Protein AF-A0A8S9YQV4-F1 (afdb_monomer)

Radius of gyration: 28.24 Å; Cα contacts (8 Å, |Δi|>4): 87; chains: 1; bounding box: 46×58×84 Å

Solvent-accessible surface area (backbone atoms only — not comparable to full-atom values): 12069 Å² total; per-residue (Å²): 127,60,80,52,48,62,75,65,61,55,66,77,70,64,85,72,84,78,93,75,86,83,81,86,80,86,73,94,70,82,88,72,86,76,82,71,76,85,44,69,69,60,56,55,52,59,79,60,50,70,93,81,59,91,72,83,86,88,72,91,74,77,76,71,76,75,73,79,72,82,55,69,66,60,55,52,56,50,42,71,74,67,74,43,70,68,65,48,38,72,77,40,48,72,55,40,75,74,40,42,70,60,53,50,53,50,50,46,70,75,63,65,75,82,89,52,80,53,78,55,75,67,88,89,74,47,55,71,61,50,56,53,56,72,37,60,98,56,50,68,40,80,44,66,79,61,97,70,73,80,88,67,87,73,52,83,33,78,45,75,61,90,83,78,72,77,61,59,67,69,58,52,47,66,76,72,104

Mean predicted aligned error: 16.5 Å

InterPro domains:
  IPR000605 Helicase, superfamily 3, single-stranded DNA/RNA virus [PF00910] (117-164)
  IPR027417 P-loop containing nucleoside triphosphate hydrolase [SSF52540] (103-168)

Foldseek 3Di:
DDKDWPVVVVVVPPPDDDDDDDDDDDDDDPDDPPPPPVDVVVVVVVVVDPPPDPDDDPDPPPPPPPPDDDDLVVLLVVCVVVVDPVVSCVVCVVCCVVPVPVNVVVNCVVVVDLGDIDQDDDPPPCRVVVLVVVCPPWFEAEDDLDPDPPPDPPTPYYDDPPDDPSDDPVSVVVVND

pLDDT: mean 72.2, std 22.0, range [26.88, 94.38]

Structure (mmCIF, N/CA/C/O backbone):
data_AF-A0A8S9YQV4-F1
#
_entry.id   AF-A0A8S9YQV4-F1
#
loop_
_atom_site.group_PDB
_atom_site.id
_atom_site.type_symbol
_atom_site.label_atom_id
_atom_site.label_alt_id
_atom_site.label_comp_id
_atom_site.label_asym_id
_atom_site.label_entity_id
_atom_site.label_seq_id
_atom_site.pdbx_PDB_ins_code
_atom_site.Cartn_x
_atom_site.Cartn_y
_atom_site.Cartn_z
_atom_site.occupancy
_atom_site.B_iso_or_equiv
_atom_site.auth_seq_id
_atom_site.auth_comp_id
_atom_site.auth_asym_id
_atom_site.auth_atom_id
_atom_site.pdbx_PDB_model_num
ATOM 1 N N . MET A 1 1 ? -3.764 -9.150 24.516 1.00 47.78 1 MET A N 1
ATOM 2 C CA . MET A 1 1 ? -3.885 -8.555 23.172 1.00 47.78 1 MET A CA 1
ATOM 3 C C . MET A 1 1 ? -3.263 -9.571 22.250 1.00 47.78 1 MET A C 1
ATOM 5 O O . MET A 1 1 ? -2.078 -9.829 22.398 1.00 47.78 1 MET A O 1
ATOM 9 N N . GLU A 1 2 ? -4.073 -10.222 21.429 1.00 47.41 2 GLU A N 1
ATOM 10 C CA . GLU A 1 2 ? -3.587 -11.193 20.451 1.00 47.41 2 GLU A CA 1
ATOM 11 C C . GLU A 1 2 ? -3.547 -10.495 19.097 1.00 47.41 2 GLU A C 1
ATOM 13 O O . GLU A 1 2 ? -4.464 -9.751 18.746 1.00 47.41 2 GLU A O 1
ATOM 18 N N . ILE A 1 3 ? -2.434 -10.658 18.391 1.00 48.25 3 ILE A N 1
ATOM 19 C CA . ILE A 1 3 ? -2.213 -10.076 17.076 1.00 48.25 3 ILE A CA 1
ATOM 20 C C . ILE A 1 3 ? -2.263 -11.241 16.102 1.00 48.25 3 ILE A C 1
ATOM 22 O O . ILE A 1 3 ? -1.382 -12.089 16.150 1.00 48.25 3 ILE A O 1
ATOM 26 N N . CYS A 1 4 ? -3.301 -11.303 15.272 1.00 41.94 4 CYS A N 1
ATOM 27 C CA . CYS A 1 4 ? -3.438 -12.373 14.292 1.00 41.94 4 CYS A CA 1
ATOM 28 C C . CYS A 1 4 ? -3.035 -11.856 12.909 1.00 41.94 4 CYS A C 1
ATOM 30 O O . CYS A 1 4 ? -3.585 -10.859 12.428 1.00 41.94 4 CYS A O 1
ATOM 32 N N . ASN A 1 5 ? -2.059 -12.519 12.290 1.00 45.56 5 ASN A N 1
ATOM 33 C CA . ASN A 1 5 ? -1.643 -12.259 10.910 1.00 45.56 5 ASN A CA 1
ATOM 34 C C . ASN A 1 5 ? -2.420 -13.195 9.959 1.00 45.56 5 ASN A C 1
ATOM 36 O O . ASN A 1 5 ? -2.678 -14.348 10.302 1.00 45.56 5 ASN A O 1
ATOM 40 N N . LYS A 1 6 ? -2.762 -12.742 8.741 1.00 44.00 6 LYS A N 1
ATOM 41 C CA . LYS A 1 6 ? -3.440 -13.557 7.705 1.00 44.00 6 LYS A CA 1
ATOM 42 C C . LYS A 1 6 ? -2.763 -14.920 7.466 1.00 44.00 6 LYS A C 1
ATOM 44 O O . LYS A 1 6 ? -3.466 -15.892 7.187 1.00 44.00 6 LYS A O 1
ATOM 49 N N . HIS A 1 7 ? -1.440 -15.031 7.631 1.00 39.09 7 HIS A N 1
ATOM 50 C CA . HIS A 1 7 ? -0.732 -16.315 7.532 1.00 39.09 7 HIS A CA 1
ATOM 51 C C . HIS A 1 7 ? -1.215 -17.373 8.542 1.00 39.09 7 HIS A C 1
ATOM 53 O O . HIS A 1 7 ? -1.215 -18.560 8.222 1.00 39.09 7 HIS A O 1
ATOM 59 N N . GLU A 1 8 ? -1.686 -16.973 9.724 1.00 34.78 8 GLU A N 1
ATOM 60 C CA . GLU A 1 8 ? -2.190 -17.897 10.749 1.00 34.78 8 GLU A CA 1
ATOM 61 C C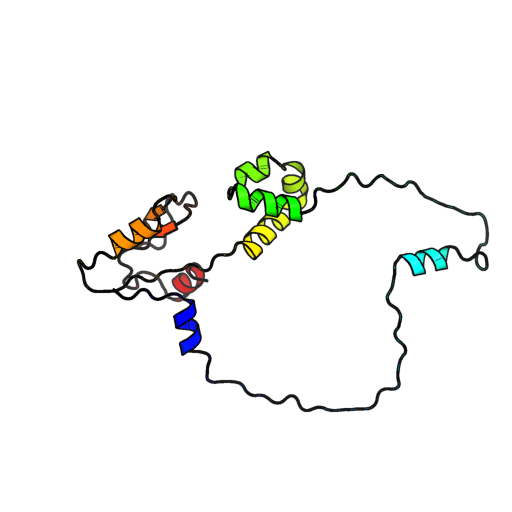 . GLU A 1 8 ? -3.609 -18.397 10.429 1.00 34.78 8 GLU A C 1
ATOM 63 O O . GLU A 1 8 ? -3.950 -19.541 10.729 1.00 34.78 8 GLU A O 1
ATOM 68 N N . LEU A 1 9 ? -4.418 -17.585 9.740 1.00 38.16 9 LEU A N 1
ATOM 69 C CA . LEU A 1 9 ? -5.793 -17.935 9.362 1.00 38.16 9 LEU A CA 1
ATOM 70 C C . LEU A 1 9 ? -5.857 -18.932 8.195 1.00 38.16 9 LEU A C 1
ATOM 72 O O . LEU A 1 9 ? -6.755 -19.773 8.158 1.00 38.16 9 LEU A O 1
ATOM 76 N N . GLN A 1 10 ? -4.900 -18.888 7.261 1.00 36.22 10 GLN A N 1
ATOM 77 C CA . GLN A 1 10 ? -4.867 -19.823 6.126 1.00 36.22 10 GLN A CA 1
ATOM 78 C C . GLN A 1 10 ? -4.468 -21.250 6.538 1.00 36.22 10 GLN A C 1
ATOM 80 O O . GLN A 1 10 ? -4.959 -22.219 5.961 1.00 36.22 10 GLN A O 1
ATOM 85 N N . HIS A 1 11 ? -3.649 -21.411 7.581 1.00 32.16 11 HIS A N 1
ATOM 86 C CA . HIS A 1 11 ? -3.220 -22.733 8.049 1.00 32.16 11 HIS A CA 1
ATOM 87 C C . HIS A 1 11 ? -4.338 -23.549 8.718 1.00 32.16 11 HIS A C 1
ATOM 89 O O . HIS A 1 11 ? -4.311 -24.778 8.652 1.00 32.16 11 HIS A O 1
ATOM 95 N N . ALA A 1 12 ? -5.342 -22.898 9.315 1.00 33.12 12 ALA A N 1
ATOM 96 C CA . ALA A 1 12 ? -6.446 -23.586 9.988 1.00 33.12 12 ALA A CA 1
ATOM 97 C C . ALA A 1 12 ? -7.468 -24.217 9.019 1.00 33.12 12 ALA A C 1
ATOM 99 O O . ALA A 1 12 ? -8.206 -25.116 9.415 1.00 33.12 12 ALA A O 1
ATOM 100 N N . PHE A 1 13 ? -7.507 -23.783 7.753 1.00 29.62 13 PHE A N 1
ATOM 101 C CA . PHE A 1 13 ? -8.538 -24.188 6.785 1.00 29.62 13 PHE A CA 1
ATOM 102 C C . PHE A 1 13 ? -8.047 -25.114 5.658 1.00 29.62 13 PHE A C 1
ATOM 104 O O . PHE A 1 13 ? -8.863 -25.598 4.874 1.00 29.62 13 PHE A O 1
ATOM 111 N N . GLN A 1 14 ? -6.742 -25.396 5.568 1.00 31.84 14 GLN A N 1
ATOM 112 C CA . GLN A 1 14 ? -6.138 -26.018 4.378 1.00 31.84 14 GLN A CA 1
ATOM 113 C C . GLN A 1 14 ? -5.727 -27.498 4.530 1.00 31.84 14 GLN A C 1
ATOM 115 O O . GLN A 1 14 ? -5.068 -28.033 3.640 1.00 31.84 14 GLN A O 1
ATOM 120 N N . LEU A 1 15 ? -6.082 -28.181 5.628 1.00 31.52 15 LEU A N 1
ATOM 121 C CA . LEU A 1 15 ? -5.611 -29.555 5.891 1.00 31.52 15 LEU A CA 1
ATOM 122 C C . LEU A 1 15 ? -6.587 -30.689 5.547 1.00 31.52 15 LEU A C 1
ATOM 124 O O . LEU A 1 15 ? -6.245 -31.853 5.735 1.00 31.52 15 LEU A O 1
ATOM 128 N N . GLU A 1 16 ? -7.740 -30.408 4.944 1.00 34.06 16 GLU A N 1
ATOM 129 C CA . GLU A 1 16 ? -8.621 -31.466 4.443 1.00 34.06 16 GLU A CA 1
ATOM 130 C C . GLU A 1 16 ? -9.047 -31.190 3.000 1.00 34.06 16 GLU A C 1
ATOM 132 O O . GLU A 1 16 ? -9.698 -30.183 2.731 1.00 34.06 16 GLU A O 1
ATOM 137 N N . LYS A 1 17 ? -8.761 -32.156 2.106 1.00 31.52 17 LYS A N 1
ATOM 138 C CA . LYS A 1 17 ? -9.024 -32.200 0.644 1.00 31.52 17 LYS A CA 1
ATOM 139 C C . LYS A 1 17 ? -7.847 -31.605 -0.157 1.00 31.52 17 LYS A C 1
ATOM 141 O O . LYS A 1 17 ? -7.550 -30.432 -0.050 1.00 31.52 17 LYS A O 1
ATOM 146 N N . VAL A 1 18 ? -7.115 -32.321 -1.012 1.00 29.75 18 VAL A N 1
ATOM 147 C CA . VAL A 1 18 ? -7.473 -33.427 -1.906 1.00 29.75 18 VAL A CA 1
ATOM 148 C C . VAL A 1 18 ? -6.209 -34.249 -2.188 1.00 29.75 18 VAL A C 1
ATOM 150 O O . VAL A 1 18 ? -5.286 -33.769 -2.841 1.00 29.75 18 VAL A O 1
ATOM 153 N N . SER A 1 19 ? -6.191 -35.515 -1.773 1.00 31.11 19 SER A N 1
ATOM 154 C CA . SER A 1 19 ? -5.413 -36.540 -2.465 1.00 31.11 19 SER A CA 1
ATOM 155 C C . SER A 1 19 ? -6.229 -36.985 -3.681 1.00 31.11 19 SER A C 1
ATOM 157 O O . SER A 1 19 ? -7.316 -37.545 -3.548 1.00 31.11 19 SER A O 1
ATOM 159 N N . LYS A 1 20 ? -5.750 -36.710 -4.895 1.00 28.81 20 LYS A N 1
ATOM 160 C CA . LYS A 1 20 ? -6.231 -37.409 -6.090 1.00 28.81 20 LYS A CA 1
ATOM 161 C C . LYS A 1 20 ? -5.041 -37.835 -6.926 1.00 28.81 20 LYS A C 1
ATOM 163 O O . LYS A 1 20 ? -4.283 -37.021 -7.441 1.00 28.81 20 LYS A O 1
ATOM 168 N N . ALA A 1 21 ? -4.902 -39.153 -6.965 1.00 27.59 21 ALA A N 1
ATOM 169 C CA . ALA A 1 21 ? -3.939 -39.917 -7.719 1.00 27.59 21 ALA A CA 1
ATOM 170 C C . ALA A 1 21 ? -3.968 -39.541 -9.205 1.00 27.59 21 ALA A C 1
ATOM 172 O O . ALA A 1 21 ? -5.033 -39.494 -9.822 1.00 27.59 21 ALA A O 1
ATOM 173 N N . VAL A 1 22 ? -2.786 -39.328 -9.776 1.00 26.88 22 VAL A N 1
ATOM 174 C CA . VAL A 1 22 ? -2.582 -39.334 -11.223 1.00 26.88 22 VAL A CA 1
ATOM 175 C C . VAL A 1 22 ? -2.231 -40.769 -11.604 1.00 26.88 22 VAL A C 1
ATOM 177 O O . VAL A 1 22 ? -1.207 -41.305 -11.190 1.00 26.88 22 VAL A O 1
ATOM 180 N N . VAL A 1 23 ? -3.139 -41.408 -12.337 1.00 30.02 23 VAL A N 1
ATOM 181 C CA . VAL A 1 23 ? -2.943 -42.722 -12.951 1.00 30.02 23 VAL A CA 1
ATOM 182 C C . VAL A 1 23 ? -2.028 -42.539 -14.161 1.00 30.02 23 VAL A C 1
ATOM 184 O O . VAL A 1 23 ? -2.376 -41.832 -15.105 1.00 30.02 23 VAL A O 1
ATOM 187 N N . ASN A 1 24 ? -0.854 -43.169 -14.121 1.00 29.61 24 ASN A N 1
ATOM 188 C CA . ASN A 1 24 ? 0.063 -43.260 -15.252 1.00 29.61 24 ASN A CA 1
ATOM 189 C C . ASN A 1 24 ? -0.522 -44.207 -16.308 1.00 29.61 24 ASN A C 1
ATOM 191 O O . ASN A 1 24 ? -0.502 -45.420 -16.121 1.00 29.61 24 ASN A O 1
ATOM 195 N N . ASN A 1 25 ? -0.997 -43.661 -17.427 1.00 30.66 25 ASN A N 1
ATOM 196 C CA . ASN A 1 25 ? -1.181 -44.429 -18.656 1.00 30.66 25 ASN A CA 1
ATOM 197 C C . ASN A 1 25 ? 0.044 -44.214 -19.541 1.00 30.66 25 ASN A C 1
ATOM 199 O O . ASN A 1 25 ? 0.162 -43.213 -20.245 1.00 30.66 25 ASN A O 1
ATOM 203 N N . GLN A 1 26 ? 0.965 -45.165 -19.462 1.00 35.31 26 GLN A N 1
ATOM 204 C CA . GLN A 1 26 ? 2.129 -45.255 -20.325 1.00 35.31 26 GLN A CA 1
ATOM 205 C C . GLN A 1 26 ? 1.696 -45.990 -21.597 1.00 35.31 26 GLN A C 1
ATOM 207 O O . GLN A 1 26 ? 1.474 -47.198 -21.583 1.00 35.31 26 GLN A O 1
ATOM 212 N N . GLN A 1 27 ? 1.485 -45.239 -22.676 1.00 34.72 27 GLN A N 1
ATOM 213 C CA . GLN A 1 27 ? 1.450 -45.782 -24.030 1.00 34.72 27 GLN A CA 1
ATOM 214 C C . GLN A 1 27 ? 2.730 -4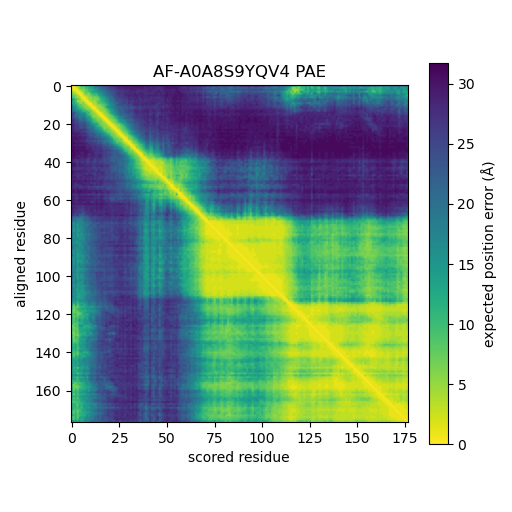5.333 -24.727 1.00 34.72 27 GLN A C 1
ATOM 216 O O . GLN A 1 27 ? 3.010 -44.136 -24.807 1.00 34.72 27 GLN A O 1
ATOM 221 N N . ASP A 1 28 ? 3.515 -46.308 -25.174 1.00 35.75 28 ASP A N 1
ATOM 222 C CA . ASP A 1 28 ? 4.768 -46.111 -25.890 1.00 35.75 28 ASP A CA 1
ATOM 223 C C . ASP A 1 28 ? 4.521 -45.351 -27.201 1.00 35.75 28 ASP A C 1
ATOM 225 O O . ASP A 1 28 ? 3.876 -45.850 -28.124 1.00 35.75 28 ASP A O 1
ATOM 229 N N . ILE A 1 29 ? 5.043 -44.126 -27.281 1.00 33.50 29 ILE A N 1
ATOM 230 C CA . ILE A 1 29 ? 5.111 -43.336 -28.513 1.00 33.50 29 ILE A CA 1
ATOM 231 C C . ILE A 1 29 ? 6.565 -43.405 -29.002 1.00 33.50 29 ILE A C 1
ATOM 233 O O . ILE A 1 29 ? 7.469 -43.158 -28.200 1.00 33.50 29 ILE A O 1
ATOM 237 N N . PRO A 1 30 ? 6.831 -43.721 -30.286 1.00 36.75 30 PRO A N 1
ATOM 238 C CA . PRO A 1 30 ? 8.190 -43.776 -30.811 1.00 36.75 30 PRO A CA 1
ATOM 239 C C . PRO A 1 30 ? 8.887 -42.423 -30.663 1.00 36.75 30 PRO A C 1
ATOM 241 O O . PRO A 1 30 ? 8.282 -41.374 -30.883 1.00 36.75 30 PRO A O 1
ATOM 244 N N . GLU A 1 31 ? 10.167 -42.474 -30.314 1.00 38.16 31 GLU A N 1
ATOM 245 C CA . GLU A 1 31 ? 11.052 -41.340 -30.062 1.00 38.16 31 GLU A CA 1
ATOM 246 C C . GLU A 1 31 ? 11.138 -40.408 -31.290 1.00 38.16 31 GLU A C 1
ATOM 248 O O . GLU A 1 31 ? 11.977 -40.550 -32.180 1.00 38.16 31 GLU A O 1
ATOM 253 N N . LEU A 1 32 ? 10.229 -39.434 -31.363 1.00 31.44 32 LEU A N 1
ATOM 254 C CA . LEU A 1 32 ? 10.347 -38.283 -32.248 1.00 31.44 32 LEU A CA 1
ATOM 255 C C . LEU A 1 32 ? 11.473 -37.417 -31.691 1.00 31.44 32 LEU A C 1
ATOM 257 O O . LEU A 1 32 ? 11.310 -36.749 -30.671 1.00 31.44 32 LEU A O 1
ATOM 261 N N . THR A 1 33 ? 12.617 -37.412 -32.369 1.00 41.91 33 THR A N 1
ATOM 262 C CA . THR A 1 33 ? 13.724 -36.487 -32.110 1.00 41.91 33 THR A CA 1
ATOM 263 C C . THR A 1 33 ? 13.297 -35.054 -32.445 1.00 41.91 33 THR A C 1
ATOM 265 O O . THR A 1 33 ? 13.704 -34.451 -33.433 1.00 41.91 33 THR A O 1
ATOM 268 N N . SER A 1 34 ? 12.456 -34.461 -31.599 1.00 38.75 34 SER A N 1
ATOM 269 C CA . SER A 1 34 ? 12.017 -33.074 -31.706 1.00 38.75 34 SER A CA 1
ATOM 270 C C . SER A 1 34 ? 13.065 -32.126 -31.120 1.00 38.75 34 SER A C 1
ATOM 272 O O . SER A 1 34 ? 12.761 -31.288 -30.274 1.00 38.75 34 SER A O 1
ATOM 274 N N . ASN A 1 35 ? 14.309 -32.207 -31.595 1.00 44.62 35 ASN A N 1
ATOM 275 C CA . ASN A 1 35 ? 15.290 -31.143 -31.389 1.00 44.62 35 ASN A CA 1
ATOM 276 C C . ASN A 1 35 ? 15.140 -30.088 -32.492 1.00 44.62 35 ASN A C 1
ATOM 278 O O . ASN A 1 35 ? 16.046 -29.814 -33.270 1.00 44.62 35 ASN A O 1
ATOM 282 N N . SER A 1 36 ? 13.962 -29.466 -32.547 1.00 45.28 36 SER A N 1
ATOM 283 C CA . SER A 1 36 ? 13.765 -28.197 -33.247 1.00 45.28 36 SER A CA 1
ATOM 284 C C . SER A 1 36 ? 13.480 -27.117 -32.211 1.00 45.28 36 SER A C 1
ATOM 286 O O . SER A 1 36 ? 12.414 -26.495 -32.198 1.00 45.28 36 SER A O 1
ATOM 288 N N . GLN A 1 37 ? 14.461 -26.837 -31.353 1.00 45.09 37 GLN A N 1
ATOM 289 C CA . GLN A 1 37 ? 14.539 -25.489 -30.812 1.00 45.09 37 GLN A CA 1
ATOM 290 C C . GLN A 1 37 ? 14.774 -24.559 -32.005 1.00 45.09 37 GLN A C 1
ATOM 292 O O . GLN A 1 37 ? 15.838 -24.577 -32.625 1.00 45.09 37 GLN A O 1
ATOM 297 N N . LYS A 1 38 ? 13.747 -23.779 -32.361 1.00 51.44 38 LYS A N 1
ATOM 298 C CA . LYS A 1 38 ? 13.831 -22.694 -33.344 1.00 51.44 38 LYS A CA 1
ATOM 299 C C . LYS A 1 38 ? 14.767 -21.618 -32.795 1.00 51.44 38 LYS A C 1
ATOM 301 O O . LYS A 1 38 ? 14.325 -20.598 -32.276 1.00 51.44 38 LYS A O 1
ATOM 306 N N . ASN A 1 39 ? 16.069 -21.869 -32.861 1.00 50.41 39 ASN A N 1
ATOM 307 C CA . ASN A 1 39 ? 17.071 -20.880 -32.527 1.00 50.41 39 ASN A CA 1
ATOM 308 C C . ASN A 1 39 ? 17.184 -19.914 -33.727 1.00 50.41 39 ASN A C 1
ATOM 310 O O . ASN A 1 39 ? 17.420 -20.346 -34.861 1.00 50.41 39 ASN A O 1
ATOM 314 N N . PRO A 1 40 ? 16.980 -18.601 -33.521 1.00 53.66 40 PRO A N 1
ATOM 315 C CA . PRO A 1 40 ? 17.056 -17.618 -34.598 1.00 53.66 40 PRO A CA 1
ATOM 316 C C . PRO A 1 40 ? 18.422 -17.610 -35.301 1.00 53.66 40 PRO A C 1
ATOM 318 O O . PRO A 1 40 ? 18.499 -17.220 -36.464 1.00 53.66 40 PRO A O 1
ATOM 321 N N . GLU A 1 41 ? 19.491 -18.074 -34.648 1.00 55.75 41 GLU A N 1
ATOM 322 C CA . GLU A 1 41 ? 20.813 -18.210 -35.266 1.00 55.75 41 GLU A CA 1
ATOM 323 C C . GLU A 1 41 ? 20.895 -19.379 -36.260 1.00 55.75 41 GLU A C 1
ATOM 325 O O . GLU A 1 41 ? 21.498 -19.230 -37.326 1.00 55.75 41 GLU A O 1
ATOM 330 N N . THR A 1 42 ? 20.235 -20.512 -35.993 1.00 61.31 42 THR A N 1
ATOM 331 C CA . THR A 1 42 ? 20.147 -21.622 -36.959 1.00 61.31 42 THR A CA 1
ATOM 332 C C . THR A 1 42 ? 19.291 -21.240 -38.163 1.00 61.31 42 THR A C 1
ATOM 334 O O . THR A 1 42 ? 19.720 -21.454 -39.293 1.00 61.31 42 THR A O 1
ATOM 337 N N . ALA A 1 43 ? 18.159 -20.560 -37.950 1.00 62.00 43 ALA A N 1
ATOM 338 C CA . ALA A 1 43 ? 17.318 -20.072 -39.048 1.00 62.00 43 ALA A CA 1
ATOM 339 C C . ALA A 1 43 ? 18.052 -19.050 -39.943 1.00 62.00 43 ALA A C 1
ATOM 341 O O . ALA A 1 43 ? 17.986 -19.122 -41.169 1.00 62.00 43 ALA A O 1
ATOM 342 N N . LYS A 1 44 ? 18.826 -18.125 -39.350 1.00 64.00 44 LYS A N 1
ATOM 343 C CA . LYS A 1 44 ? 19.680 -17.189 -40.109 1.00 64.00 44 LYS A CA 1
ATOM 344 C C . LYS A 1 44 ? 20.743 -17.911 -40.934 1.00 64.00 44 LYS A C 1
ATOM 346 O O . LYS A 1 44 ? 21.054 -17.463 -42.036 1.00 64.00 44 LYS A O 1
ATOM 351 N N . ARG A 1 45 ? 21.334 -18.980 -40.394 1.00 64.69 45 ARG A N 1
ATOM 352 C CA . ARG A 1 45 ? 22.345 -19.793 -41.084 1.00 64.69 45 ARG A CA 1
ATOM 353 C C . ARG A 1 45 ? 21.738 -20.550 -42.263 1.00 64.69 45 ARG A C 1
ATOM 355 O O . ARG A 1 45 ? 22.367 -20.600 -43.316 1.00 64.69 45 ARG A O 1
ATOM 362 N N . ASP A 1 46 ? 20.522 -21.064 -42.117 1.00 66.00 46 ASP A N 1
ATOM 363 C CA . ASP A 1 46 ? 19.816 -21.750 -43.199 1.00 66.00 46 ASP A CA 1
ATOM 364 C C . ASP A 1 46 ? 19.521 -20.815 -44.378 1.00 66.00 46 ASP A C 1
ATOM 366 O O . ASP A 1 46 ? 19.859 -21.145 -45.513 1.00 66.00 46 ASP A O 1
ATOM 370 N N . CYS A 1 47 ? 19.043 -19.593 -44.124 1.00 61.91 47 CYS A N 1
ATOM 371 C CA . CYS A 1 47 ? 18.812 -18.584 -45.172 1.00 61.91 47 CYS A CA 1
ATOM 372 C C . CYS A 1 47 ? 20.107 -18.058 -45.841 1.00 61.91 47 CYS A C 1
ATOM 374 O O . CYS A 1 47 ? 20.066 -17.298 -46.815 1.00 61.91 47 CYS A O 1
ATOM 376 N N . ARG A 1 48 ? 21.285 -18.423 -45.318 1.00 64.69 48 ARG A N 1
ATOM 377 C CA . ARG A 1 48 ? 22.605 -18.068 -45.869 1.00 64.69 48 ARG A CA 1
ATOM 378 C C . ARG A 1 48 ? 23.240 -19.186 -46.693 1.00 64.69 48 ARG A C 1
ATOM 380 O O . ARG A 1 48 ? 24.326 -18.971 -47.220 1.00 64.69 48 ARG A O 1
ATOM 387 N N . LYS A 1 49 ? 22.596 -20.349 -46.821 1.00 69.31 49 LYS A N 1
ATOM 388 C CA . LYS A 1 49 ? 23.091 -21.447 -47.662 1.00 69.31 49 LYS A CA 1
ATOM 389 C C . LYS A 1 49 ? 23.233 -20.969 -49.112 1.00 69.31 49 LYS A C 1
ATOM 391 O O . LYS A 1 49 ? 22.341 -20.308 -49.638 1.00 69.31 49 LYS A O 1
ATOM 396 N N . ASN A 1 50 ? 24.366 -21.283 -49.739 1.00 58.81 50 ASN A N 1
ATOM 397 C CA . ASN A 1 50 ? 24.659 -20.872 -51.118 1.00 58.81 50 ASN A CA 1
ATOM 398 C C . ASN A 1 50 ? 23.888 -21.693 -52.159 1.00 58.81 50 ASN A C 1
ATOM 400 O O . ASN A 1 50 ? 23.607 -21.192 -53.238 1.00 58.81 50 ASN A O 1
ATOM 404 N N . ASP A 1 51 ? 23.503 -22.918 -51.803 1.00 61.88 51 ASP A N 1
ATOM 405 C CA . ASP A 1 51 ? 22.995 -23.941 -52.727 1.00 61.88 51 ASP A CA 1
ATOM 406 C C . ASP A 1 51 ? 21.589 -23.655 -53.294 1.00 61.88 51 ASP A C 1
ATOM 408 O O . ASP A 1 51 ? 21.141 -24.286 -54.240 1.00 61.88 51 ASP A O 1
ATOM 412 N N . SER A 1 52 ? 20.872 -22.686 -52.716 1.00 60.72 52 SER A N 1
ATOM 413 C CA . SER A 1 52 ? 19.514 -22.286 -53.129 1.00 60.72 52 SER A CA 1
ATOM 414 C C . SER A 1 52 ? 19.438 -20.835 -53.618 1.00 60.72 52 SER A C 1
ATOM 416 O O . SER A 1 52 ? 18.351 -20.267 -53.731 1.00 60.72 52 SER A O 1
ATOM 418 N N . ARG A 1 53 ? 20.585 -20.196 -53.884 1.00 62.31 53 ARG A N 1
ATOM 419 C CA . ARG A 1 53 ? 20.637 -18.785 -54.288 1.00 62.31 53 ARG A CA 1
ATOM 420 C C . ARG A 1 53 ? 20.558 -18.644 -55.801 1.00 62.31 53 ARG A C 1
ATOM 422 O O . ARG A 1 53 ? 21.400 -19.176 -56.510 1.00 62.31 53 ARG A O 1
ATOM 429 N N . VAL A 1 54 ? 19.579 -17.868 -56.267 1.00 68.25 54 VAL A N 1
ATOM 430 C CA . VAL A 1 54 ? 19.448 -17.500 -57.685 1.00 68.25 54 VAL A CA 1
ATOM 431 C C . VAL A 1 54 ? 20.403 -16.349 -58.038 1.00 68.25 54 VAL A C 1
ATOM 433 O O . VAL A 1 54 ? 21.110 -16.462 -59.028 1.00 68.25 54 VAL A O 1
ATOM 436 N N . GLU A 1 55 ? 20.518 -15.301 -57.201 1.00 55.72 55 GLU A N 1
ATOM 437 C CA . GLU A 1 55 ? 21.494 -14.200 -57.363 1.00 55.72 55 GLU A CA 1
ATOM 438 C C . GLU A 1 55 ? 21.865 -13.489 -56.037 1.00 55.72 55 GLU A C 1
ATOM 440 O O . GLU A 1 55 ? 21.082 -13.468 -55.081 1.00 55.72 55 GLU A O 1
ATOM 445 N N . GLY A 1 56 ? 23.047 -12.844 -56.022 1.00 60.03 56 GLY A N 1
ATOM 446 C CA . GLY A 1 56 ? 23.551 -11.926 -54.985 1.00 60.03 56 GLY A CA 1
ATOM 447 C C . GLY A 1 56 ? 23.965 -12.551 -53.637 1.00 60.03 56 GLY A C 1
ATOM 448 O O . GLY A 1 56 ? 23.623 -13.688 -53.295 1.00 60.03 56 GLY A O 1
ATOM 449 N N . PRO A 1 57 ? 24.618 -11.750 -52.776 1.00 58.03 57 PRO A N 1
ATOM 450 C CA . PRO A 1 57 ? 24.200 -11.683 -51.384 1.00 58.03 57 PRO A CA 1
ATOM 451 C C . PRO A 1 57 ? 23.463 -10.370 -51.112 1.00 58.03 57 PRO A C 1
ATOM 453 O O . PRO A 1 57 ? 24.063 -9.352 -50.783 1.00 58.03 57 PRO A O 1
ATOM 456 N N . TRP A 1 58 ? 22.133 -10.411 -51.192 1.00 62.38 58 TRP A N 1
ATOM 457 C CA . TRP A 1 58 ? 21.271 -9.328 -50.718 1.00 62.38 58 TRP A CA 1
ATOM 458 C C . TRP A 1 58 ? 21.279 -9.312 -49.190 1.00 62.38 58 TRP A C 1
ATOM 460 O O . TRP A 1 58 ? 20.689 -10.173 -48.533 1.00 62.38 58 TRP A O 1
ATOM 470 N N . ILE A 1 59 ? 22.010 -8.364 -48.616 1.00 62.84 59 ILE A N 1
ATOM 471 C CA . ILE A 1 59 ? 22.183 -8.233 -47.175 1.00 62.84 59 ILE A CA 1
ATOM 472 C C . ILE A 1 59 ? 21.654 -6.860 -46.756 1.00 62.84 59 ILE A C 1
ATOM 474 O O . ILE A 1 59 ? 22.359 -5.859 -46.832 1.00 62.84 59 ILE A O 1
ATOM 478 N N . ASN A 1 60 ? 20.421 -6.815 -46.250 1.00 57.12 60 ASN A N 1
ATOM 479 C CA . ASN A 1 60 ? 19.914 -5.645 -45.530 1.00 57.12 60 ASN A CA 1
ATOM 480 C C . ASN A 1 60 ? 20.429 -5.688 -44.084 1.00 57.12 60 ASN A C 1
ATOM 482 O O . ASN A 1 60 ? 19.706 -6.060 -43.163 1.00 57.12 60 ASN A O 1
ATOM 486 N N . ILE A 1 61 ? 21.708 -5.357 -43.875 1.00 58.62 61 ILE A N 1
ATOM 487 C CA . ILE A 1 61 ? 22.249 -5.101 -42.533 1.00 58.62 61 ILE A CA 1
ATOM 488 C C . ILE A 1 61 ? 22.385 -3.591 -42.355 1.00 58.62 61 ILE A C 1
ATOM 490 O O . ILE A 1 61 ? 23.477 -3.037 -42.280 1.00 58.62 61 ILE A O 1
ATOM 494 N N . THR A 1 62 ? 21.257 -2.908 -42.207 1.00 51.09 62 THR A N 1
ATOM 495 C CA . THR A 1 62 ? 21.240 -1.747 -41.323 1.00 51.09 62 THR A CA 1
ATOM 496 C C . THR A 1 62 ? 21.077 -2.303 -39.915 1.00 51.09 62 THR A C 1
ATOM 498 O O . THR A 1 62 ? 19.975 -2.578 -39.449 1.00 51.09 62 THR A O 1
ATOM 501 N N . LYS A 1 63 ? 22.194 -2.539 -39.210 1.00 57.25 63 LYS A N 1
ATOM 502 C CA . LYS A 1 63 ? 22.119 -2.668 -37.749 1.00 57.25 63 LYS A CA 1
ATOM 503 C C . LYS A 1 63 ? 21.675 -1.301 -37.248 1.00 57.25 63 LYS A C 1
ATOM 505 O O . LYS A 1 63 ? 22.514 -0.437 -37.010 1.00 57.25 63 LYS A O 1
ATOM 510 N N . THR A 1 64 ? 20.373 -1.073 -37.113 1.00 51.56 64 THR A N 1
ATOM 511 C CA . THR A 1 64 ? 19.912 0.002 -36.245 1.00 51.56 64 THR A CA 1
ATOM 512 C C . THR A 1 64 ? 20.525 -0.307 -34.886 1.00 51.56 64 THR A C 1
ATOM 514 O O . THR A 1 64 ? 20.313 -1.384 -34.320 1.00 51.56 64 THR A O 1
ATOM 517 N N . LYS A 1 65 ? 21.408 0.577 -34.404 1.00 51.78 65 LYS A N 1
ATOM 518 C CA . LYS A 1 65 ? 21.877 0.505 -33.022 1.00 51.78 65 LYS A CA 1
ATOM 519 C C . LYS A 1 65 ? 20.600 0.517 -32.193 1.00 51.78 65 LYS A C 1
ATOM 521 O O . LYS A 1 65 ? 19.891 1.518 -32.200 1.00 51.78 65 LYS A O 1
ATOM 526 N N . LYS A 1 66 ? 20.255 -0.606 -31.557 1.00 56.62 66 LYS A N 1
ATOM 527 C CA . LYS A 1 66 ? 19.212 -0.604 -30.536 1.00 56.62 66 LYS A CA 1
ATOM 528 C C . LYS A 1 66 ? 19.717 0.359 -29.473 1.00 56.62 66 LYS A C 1
ATOM 530 O O . LYS A 1 66 ? 20.646 0.017 -28.746 1.00 56.62 66 LYS A O 1
ATOM 535 N N . THR A 1 67 ? 19.178 1.574 -29.457 1.00 54.28 67 THR A N 1
ATOM 536 C CA . THR A 1 67 ? 19.348 2.516 -28.354 1.00 54.28 67 THR A CA 1
ATOM 537 C C . THR A 1 67 ? 19.022 1.726 -27.097 1.00 54.28 67 THR A C 1
ATOM 539 O O . THR A 1 67 ? 17.956 1.107 -27.040 1.00 54.28 67 THR A O 1
ATOM 542 N N . GLY A 1 68 ? 19.991 1.601 -26.189 1.00 57.41 68 GLY A N 1
ATOM 543 C CA . GLY A 1 68 ? 19.882 0.703 -25.046 1.00 57.41 68 GLY A CA 1
ATOM 544 C C . GLY A 1 68 ? 18.606 1.019 -24.281 1.00 57.41 68 GLY A C 1
ATOM 545 O O . GLY A 1 68 ? 18.492 2.091 -23.701 1.00 57.41 68 GLY A O 1
ATOM 546 N N . SER A 1 69 ? 17.624 0.118 -24.333 1.00 64.31 69 SER A N 1
ATOM 547 C CA . SER A 1 69 ? 16.457 0.229 -23.466 1.00 64.31 69 SER A CA 1
ATOM 548 C C . SER A 1 69 ? 16.967 0.104 -22.042 1.00 64.31 69 SER A C 1
ATOM 550 O O . SER A 1 69 ? 17.661 -0.872 -21.746 1.00 64.31 69 SER A O 1
ATOM 552 N N . THR A 1 70 ? 16.619 1.052 -21.172 1.00 75.19 70 THR A N 1
ATOM 553 C CA . THR A 1 70 ? 16.858 0.904 -19.736 1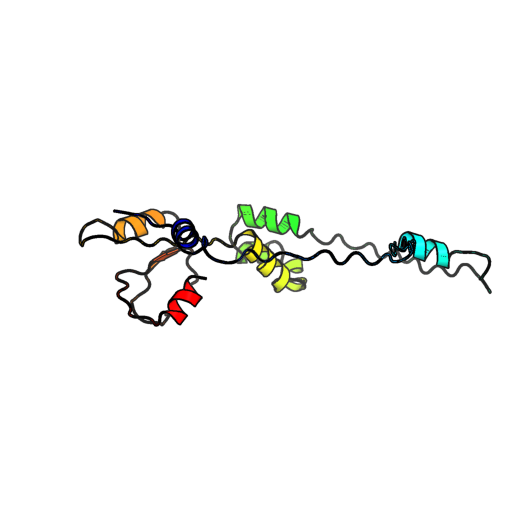.00 75.19 70 THR A CA 1
ATOM 554 C C . THR A 1 70 ? 16.293 -0.449 -19.299 1.00 75.19 70 THR A C 1
ATOM 556 O O . THR A 1 70 ? 15.117 -0.729 -19.570 1.00 75.19 70 THR A O 1
ATOM 559 N N . PRO A 1 71 ? 17.109 -1.336 -18.704 1.00 82.88 71 PRO A N 1
ATOM 560 C CA . PRO A 1 71 ? 16.617 -2.616 -18.228 1.00 82.88 71 PRO A CA 1
ATOM 561 C C . PRO A 1 71 ? 15.586 -2.399 -17.119 1.00 82.88 71 PRO A C 1
ATOM 563 O O . PRO A 1 71 ? 15.826 -1.627 -16.195 1.00 82.88 71 PRO A O 1
ATOM 566 N N . MET A 1 72 ? 14.470 -3.134 -17.160 1.00 86.19 72 MET A N 1
ATOM 567 C CA . MET A 1 72 ? 13.434 -3.086 -16.113 1.00 86.19 72 MET A CA 1
ATOM 568 C C . MET A 1 72 ? 14.015 -3.312 -14.707 1.00 86.19 72 MET A C 1
ATOM 570 O O . MET A 1 72 ? 13.560 -2.726 -13.732 1.00 86.19 72 MET A O 1
ATOM 574 N N . ARG A 1 73 ? 15.078 -4.119 -14.613 1.00 88.12 73 ARG A N 1
ATOM 575 C CA . ARG A 1 73 ? 15.811 -4.367 -13.370 1.00 88.12 73 ARG A CA 1
ATOM 576 C C . ARG A 1 73 ? 16.290 -3.080 -12.690 1.00 88.12 73 ARG A C 1
ATOM 578 O O . ARG A 1 73 ? 16.107 -2.952 -11.486 1.00 88.12 73 ARG A O 1
ATOM 585 N N . SER A 1 74 ? 16.847 -2.137 -13.448 1.00 91.56 74 SER A N 1
ATOM 586 C CA . SER A 1 74 ? 17.354 -0.871 -12.904 1.00 91.56 74 SER A CA 1
ATOM 587 C C . SER A 1 74 ? 16.227 -0.014 -12.323 1.00 91.56 74 SER A C 1
ATOM 589 O O . SER A 1 74 ? 16.394 0.598 -11.277 1.00 91.56 74 SER A O 1
ATOM 591 N N . ILE A 1 75 ? 15.052 -0.037 -12.956 1.00 92.00 75 ILE A N 1
ATOM 592 C CA . ILE A 1 75 ? 13.858 0.684 -12.489 1.00 92.00 75 ILE A CA 1
ATOM 593 C C . ILE A 1 75 ? 13.362 0.095 -11.168 1.00 92.00 75 ILE A C 1
ATOM 595 O O . ILE A 1 75 ? 13.049 0.834 -10.241 1.00 92.00 75 ILE A O 1
ATOM 599 N N . ILE A 1 76 ? 13.330 -1.236 -11.057 1.00 92.31 76 ILE A N 1
ATOM 600 C CA . ILE A 1 76 ? 12.934 -1.926 -9.823 1.00 92.31 76 ILE A CA 1
ATOM 601 C C . ILE A 1 76 ? 13.920 -1.620 -8.694 1.00 92.31 76 ILE A C 1
ATOM 603 O O . ILE A 1 76 ? 13.492 -1.330 -7.582 1.00 92.31 76 ILE A O 1
ATOM 607 N N . GLU A 1 77 ? 15.228 -1.688 -8.958 1.00 92.81 77 GLU A N 1
ATOM 608 C CA . GLU A 1 77 ? 16.266 -1.347 -7.976 1.00 92.81 77 GLU A CA 1
ATOM 609 C C . GLU A 1 77 ? 16.102 0.097 -7.493 1.00 92.81 77 GLU A C 1
ATOM 611 O O . GLU A 1 77 ? 16.101 0.336 -6.289 1.00 92.81 77 GLU A O 1
ATOM 616 N N . LYS A 1 78 ? 15.822 1.035 -8.403 1.00 93.38 78 LYS A N 1
ATOM 617 C CA . LYS A 1 78 ? 15.574 2.427 -8.030 1.00 93.38 78 LYS A CA 1
ATOM 618 C C . LYS A 1 78 ? 14.286 2.616 -7.232 1.00 93.38 78 LYS A C 1
ATOM 620 O O . LYS A 1 78 ? 14.267 3.343 -6.241 1.00 93.38 78 LYS A O 1
ATOM 625 N N . TYR A 1 79 ? 13.220 1.909 -7.598 1.00 92.81 79 TYR A N 1
ATOM 626 C CA . TYR A 1 79 ? 11.975 1.937 -6.838 1.00 92.81 79 TYR A CA 1
ATOM 627 C C . TYR A 1 79 ? 12.146 1.396 -5.410 1.00 92.81 79 TYR A C 1
ATOM 629 O O . TYR A 1 79 ? 11.491 1.895 -4.499 1.00 92.81 79 TYR A O 1
ATOM 637 N N . LYS A 1 80 ? 13.048 0.430 -5.175 1.00 90.31 80 LYS A N 1
ATOM 638 C CA . LYS A 1 80 ? 13.362 -0.036 -3.808 1.00 90.31 80 LYS A CA 1
ATOM 639 C C . LYS A 1 80 ? 13.914 1.075 -2.924 1.00 90.31 80 LYS A C 1
ATOM 641 O O . LYS A 1 80 ? 13.629 1.069 -1.733 1.00 90.31 80 LYS A O 1
ATOM 646 N N . GLU A 1 81 ? 14.692 1.992 -3.494 1.00 89.06 81 GLU A N 1
ATOM 647 C CA . GLU A 1 81 ? 15.286 3.113 -2.761 1.00 89.06 81 GLU A CA 1
ATOM 648 C C . GLU A 1 81 ? 14.265 4.222 -2.486 1.00 89.06 81 GLU A C 1
ATOM 650 O O . GLU A 1 81 ? 14.215 4.753 -1.382 1.00 89.06 81 GLU A O 1
ATOM 655 N N . ILE A 1 82 ? 13.466 4.586 -3.495 1.00 87.81 82 ILE A N 1
ATOM 656 C CA . ILE A 1 82 ? 12.593 5.768 -3.438 1.00 87.81 82 ILE A CA 1
ATOM 657 C C . ILE A 1 82 ? 11.217 5.433 -2.840 1.00 87.81 82 ILE A C 1
ATOM 659 O O . ILE A 1 82 ? 10.665 6.239 -2.097 1.00 87.81 82 ILE A O 1
ATOM 663 N N . ARG A 1 83 ? 10.649 4.266 -3.184 1.00 85.38 83 ARG A N 1
ATOM 664 C CA . ARG A 1 83 ? 9.276 3.833 -2.843 1.00 85.38 83 ARG A CA 1
ATOM 665 C C . ARG A 1 83 ? 8.165 4.816 -3.256 1.00 85.38 83 ARG A C 1
ATOM 667 O O . ARG A 1 83 ? 7.064 4.752 -2.729 1.00 85.38 83 ARG A O 1
ATOM 674 N N . ASP A 1 84 ? 8.421 5.662 -4.253 1.00 86.62 84 ASP A N 1
ATOM 675 C CA . ASP A 1 84 ? 7.491 6.675 -4.768 1.00 86.62 84 ASP A CA 1
ATOM 676 C C . ASP A 1 84 ? 7.436 6.596 -6.302 1.00 86.62 84 ASP A C 1
ATOM 678 O O . ASP A 1 84 ? 8.450 6.748 -6.989 1.00 86.62 84 ASP A O 1
ATOM 682 N N . LEU A 1 85 ? 6.245 6.312 -6.839 1.00 88.50 85 LEU A N 1
ATOM 683 C CA . LEU A 1 85 ? 6.021 6.158 -8.279 1.00 88.50 85 LEU A CA 1
ATOM 684 C C . LEU A 1 85 ? 6.127 7.481 -9.040 1.00 88.50 85 LEU A C 1
ATOM 686 O O . LEU A 1 85 ? 6.579 7.473 -10.185 1.00 88.50 85 LEU A O 1
ATOM 690 N N . SER A 1 86 ? 5.730 8.597 -8.428 1.00 90.06 86 SER A N 1
ATOM 691 C CA . SER A 1 86 ? 5.731 9.913 -9.074 1.00 90.06 86 SER A CA 1
ATOM 692 C C . SER A 1 86 ? 7.161 10.372 -9.326 1.00 90.06 86 SER A C 1
ATOM 694 O O . SER A 1 86 ? 7.520 10.691 -10.458 1.00 90.06 86 SER A O 1
ATOM 696 N N . LYS A 1 87 ? 8.023 10.270 -8.307 1.00 91.81 87 LYS A N 1
ATOM 697 C CA . LYS A 1 87 ? 9.460 10.567 -8.442 1.00 91.81 87 LYS A CA 1
ATOM 698 C C . LYS A 1 87 ? 10.151 9.642 -9.440 1.00 91.81 87 LYS A C 1
ATOM 700 O O . LYS A 1 87 ? 11.015 10.074 -10.198 1.00 91.81 87 LYS A O 1
ATOM 705 N N . LEU A 1 88 ? 9.757 8.368 -9.476 1.00 93.44 88 LEU A N 1
ATOM 706 C CA . LEU A 1 88 ? 10.305 7.419 -10.444 1.00 93.44 88 LEU A CA 1
ATOM 707 C C . LEU A 1 88 ? 9.898 7.766 -11.885 1.00 93.44 88 LEU A C 1
ATOM 709 O O . LEU A 1 88 ? 10.703 7.613 -12.803 1.00 93.44 88 LEU A O 1
ATOM 713 N N . ALA A 1 89 ? 8.669 8.246 -12.089 1.00 93.75 89 ALA A N 1
ATOM 714 C CA . ALA A 1 89 ? 8.191 8.697 -13.392 1.00 93.75 89 ALA A CA 1
ATOM 715 C C . ALA A 1 89 ? 8.917 9.966 -13.868 1.00 93.75 89 ALA A C 1
ATOM 717 O O . ALA A 1 89 ? 9.214 10.078 -15.057 1.00 93.75 89 ALA A O 1
ATOM 718 N N . GLU A 1 90 ? 9.245 10.883 -12.952 1.00 94.38 90 GLU A N 1
ATOM 719 C CA . GLU A 1 90 ? 10.071 12.066 -13.237 1.00 94.38 90 GLU A CA 1
ATOM 720 C C . GLU A 1 90 ? 11.507 11.694 -13.647 1.00 94.38 90 GLU A C 1
ATOM 722 O O . GLU A 1 90 ? 12.067 12.322 -14.544 1.00 94.38 90 GLU A O 1
ATOM 727 N N . GLU A 1 91 ? 12.098 10.657 -13.037 1.00 93.88 91 GLU A N 1
ATOM 728 C CA . GLU A 1 91 ? 13.458 10.190 -13.358 1.00 93.88 91 GLU A CA 1
ATOM 729 C C . GLU A 1 91 ? 13.516 9.378 -14.669 1.00 93.88 91 GLU A C 1
ATOM 731 O O . GLU A 1 91 ? 14.479 9.488 -15.431 1.00 93.88 91 GLU A O 1
ATOM 736 N N . TYR A 1 92 ? 12.476 8.589 -14.975 1.00 93.31 92 TYR A N 1
ATOM 737 C CA . TYR A 1 92 ? 12.412 7.725 -16.166 1.00 93.31 92 TYR A CA 1
ATOM 738 C C . TYR A 1 92 ? 11.201 8.015 -17.076 1.00 93.31 92 TYR A C 1
ATOM 740 O O . TYR A 1 92 ? 10.461 7.081 -17.426 1.00 93.31 92 TYR A O 1
ATOM 748 N N . PRO A 1 93 ? 11.006 9.262 -17.545 1.00 93.50 93 PRO A N 1
ATOM 749 C CA . PRO A 1 93 ? 9.790 9.658 -18.254 1.00 93.50 93 PRO A CA 1
ATOM 750 C C . PRO A 1 93 ? 9.589 8.875 -19.555 1.00 93.50 93 PRO A C 1
ATOM 752 O O . PRO A 1 93 ? 8.475 8.470 -19.866 1.00 93.50 93 PRO A O 1
ATOM 755 N N . GLU A 1 94 ? 10.665 8.561 -20.280 1.00 91.44 94 GLU A N 1
ATOM 756 C CA . GLU A 1 94 ? 10.609 7.796 -21.536 1.00 91.44 94 GLU A CA 1
ATOM 757 C C . GLU A 1 94 ? 10.109 6.356 -21.343 1.00 91.44 94 GLU A C 1
ATOM 759 O O . GLU A 1 94 ? 9.381 5.810 -22.178 1.00 91.44 94 GLU A O 1
ATOM 764 N N . VAL A 1 95 ? 10.485 5.712 -20.231 1.00 90.88 95 VAL A N 1
ATOM 765 C CA . VAL A 1 95 ? 10.041 4.341 -19.949 1.00 90.88 95 VAL A CA 1
ATOM 766 C C . VAL A 1 95 ? 8.589 4.338 -19.502 1.00 90.88 95 VAL A C 1
ATOM 768 O O . VAL A 1 95 ? 7.825 3.476 -19.942 1.00 90.88 95 VAL A O 1
ATOM 771 N N . PHE A 1 96 ? 8.197 5.310 -18.680 1.00 92.56 96 PHE A N 1
ATOM 772 C CA . PHE A 1 96 ? 6.811 5.484 -18.263 1.00 92.56 96 PHE A CA 1
ATOM 773 C C . PHE A 1 96 ? 5.920 5.824 -19.466 1.00 92.56 96 PHE A C 1
ATOM 775 O O . PHE A 1 96 ? 4.911 5.157 -19.667 1.00 92.56 96 PHE A O 1
ATOM 782 N N . ALA A 1 97 ? 6.331 6.737 -20.349 1.00 92.19 97 ALA A N 1
ATOM 783 C CA . ALA A 1 97 ? 5.585 7.078 -21.561 1.00 92.19 97 ALA A CA 1
ATOM 784 C C . ALA A 1 97 ? 5.391 5.875 -22.501 1.00 92.19 97 ALA A C 1
ATOM 786 O O . ALA A 1 97 ? 4.326 5.710 -23.094 1.00 92.19 97 ALA A O 1
ATOM 787 N N . ARG A 1 98 ? 6.401 5.001 -22.626 1.00 89.81 98 ARG A N 1
ATOM 788 C CA . ARG A 1 98 ? 6.325 3.810 -23.489 1.00 89.81 98 ARG A CA 1
ATOM 789 C C . ARG A 1 98 ? 5.591 2.628 -22.847 1.00 89.81 98 ARG A C 1
ATOM 791 O O . ARG A 1 98 ? 4.883 1.906 -23.543 1.00 89.81 98 ARG A O 1
ATOM 798 N N . SER A 1 99 ? 5.831 2.374 -21.563 1.00 88.88 99 SER A N 1
ATOM 799 C CA . SER A 1 99 ? 5.539 1.094 -20.901 1.00 88.88 99 SER A CA 1
ATOM 800 C C . SER A 1 99 ? 5.018 1.252 -19.467 1.00 88.88 99 SER A C 1
ATOM 802 O O . SER A 1 99 ? 5.265 0.376 -18.635 1.00 88.88 99 SER A O 1
ATOM 804 N N . TYR A 1 100 ? 4.265 2.317 -19.178 1.00 91.06 100 TYR A N 1
ATOM 805 C CA . TYR A 1 100 ? 3.675 2.601 -17.861 1.00 91.06 100 TYR A CA 1
ATOM 806 C C . TYR A 1 100 ? 3.072 1.368 -17.171 1.00 91.06 100 TYR A C 1
ATOM 808 O O . TYR A 1 100 ? 3.497 0.973 -16.087 1.00 91.06 100 TYR A O 1
ATOM 816 N N . ASN A 1 101 ? 2.135 0.696 -17.848 1.00 92.62 101 ASN A N 1
ATOM 817 C CA . ASN A 1 101 ? 1.398 -0.438 -17.284 1.00 92.62 101 ASN A CA 1
ATOM 818 C C . ASN A 1 101 ? 2.307 -1.613 -16.907 1.00 92.62 101 ASN A C 1
ATOM 820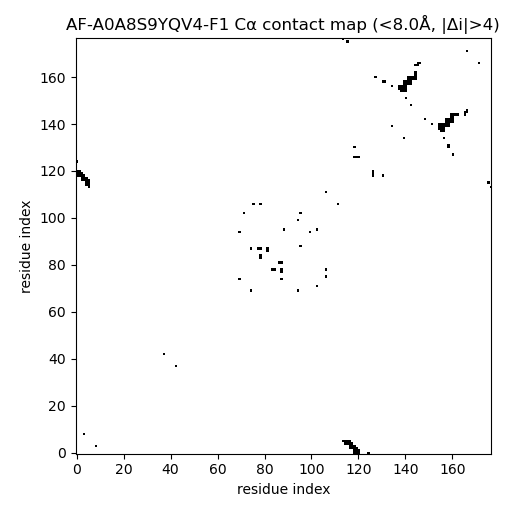 O O . ASN A 1 101 ? 2.045 -2.306 -15.927 1.00 92.62 101 ASN A O 1
ATOM 824 N N . ASN A 1 102 ? 3.376 -1.847 -17.671 1.00 91.88 102 ASN A N 1
ATOM 825 C CA . ASN A 1 102 ? 4.311 -2.930 -17.376 1.00 91.88 102 ASN A CA 1
ATOM 826 C C . ASN A 1 102 ? 5.165 -2.601 -16.150 1.00 91.88 102 ASN A C 1
ATOM 828 O O . ASN A 1 102 ? 5.415 -3.492 -15.342 1.00 91.88 102 ASN A O 1
ATOM 832 N N . VAL A 1 103 ? 5.582 -1.339 -15.994 1.00 92.75 103 VAL A N 1
ATOM 833 C CA . VAL A 1 103 ? 6.308 -0.878 -14.802 1.00 92.75 103 VAL A CA 1
ATOM 834 C C . VAL A 1 103 ? 5.427 -1.036 -13.565 1.00 92.75 103 VAL A C 1
ATOM 836 O O . VAL A 1 103 ? 5.841 -1.705 -12.621 1.00 92.75 103 VAL A O 1
ATOM 839 N N . LEU A 1 104 ? 4.192 -0.524 -13.608 1.00 91.44 104 LEU A N 1
ATOM 840 C CA . LEU A 1 104 ? 3.254 -0.630 -12.490 1.00 91.44 104 LEU A CA 1
ATOM 841 C C . LEU A 1 104 ? 2.979 -2.076 -12.088 1.00 91.44 104 LEU A C 1
ATOM 843 O O . LEU A 1 104 ? 3.139 -2.418 -10.925 1.00 91.44 104 LEU A O 1
ATOM 847 N N . ARG A 1 105 ? 2.620 -2.941 -13.043 1.00 90.62 105 ARG A N 1
ATOM 848 C CA . ARG A 1 105 ? 2.331 -4.354 -12.756 1.00 90.62 105 ARG A CA 1
ATOM 849 C C . ARG A 1 105 ? 3.527 -5.081 -12.164 1.00 90.62 105 ARG A C 1
ATOM 851 O O . ARG A 1 105 ? 3.355 -5.934 -11.304 1.00 90.62 105 ARG A O 1
ATOM 858 N N . THR A 1 106 ? 4.731 -4.767 -12.637 1.00 92.19 106 THR A N 1
ATOM 859 C CA . THR A 1 106 ? 5.955 -5.394 -12.130 1.00 92.19 106 THR A CA 1
ATOM 860 C C . THR A 1 106 ? 6.239 -4.945 -10.702 1.00 92.19 106 THR A C 1
ATOM 862 O O . THR A 1 106 ? 6.558 -5.776 -9.859 1.00 92.19 106 THR A O 1
ATOM 865 N N . ILE A 1 107 ? 6.103 -3.645 -10.431 1.00 91.25 107 ILE A N 1
ATOM 866 C CA . ILE A 1 107 ? 6.239 -3.089 -9.085 1.00 91.25 107 ILE A CA 1
ATOM 867 C C . ILE A 1 107 ? 5.198 -3.712 -8.158 1.00 91.25 107 ILE A C 1
ATOM 869 O O . ILE A 1 107 ? 5.579 -4.285 -7.145 1.00 91.25 107 ILE A O 1
ATOM 873 N N . ASP A 1 108 ? 3.923 -3.678 -8.537 1.00 87.06 108 ASP A N 1
ATOM 874 C CA . ASP A 1 108 ? 2.841 -4.282 -7.766 1.00 87.06 108 ASP A CA 1
ATOM 875 C C . ASP A 1 108 ? 3.137 -5.759 -7.491 1.00 87.06 108 ASP A C 1
ATOM 877 O O . ASP A 1 108 ? 3.265 -6.136 -6.343 1.00 87.06 108 ASP A O 1
ATOM 881 N N . THR A 1 109 ? 3.450 -6.570 -8.504 1.00 88.12 109 THR A N 1
ATOM 882 C CA . THR A 1 109 ? 3.759 -8.004 -8.315 1.00 88.12 109 THR A CA 1
ATOM 883 C C . THR A 1 109 ? 4.939 -8.260 -7.365 1.00 88.12 109 THR A C 1
ATOM 885 O O . THR A 1 109 ? 4.919 -9.222 -6.603 1.00 88.12 109 THR A O 1
ATOM 888 N N . ILE A 1 110 ? 5.999 -7.448 -7.427 1.00 87.94 110 ILE A N 1
ATOM 889 C CA . ILE A 1 110 ? 7.215 -7.654 -6.619 1.00 87.94 110 ILE A CA 1
ATOM 890 C C . ILE A 1 110 ? 7.035 -7.149 -5.188 1.00 87.94 110 ILE A C 1
ATOM 892 O O . ILE A 1 110 ? 7.611 -7.713 -4.260 1.00 87.94 110 ILE A O 1
ATOM 896 N N . PHE A 1 111 ? 6.296 -6.056 -5.022 1.00 83.38 111 PHE A N 1
ATOM 897 C CA . PHE A 1 111 ? 6.155 -5.350 -3.754 1.00 83.38 111 PHE A CA 1
ATOM 898 C C . PHE A 1 111 ? 4.767 -5.481 -3.143 1.00 83.38 111 PHE A C 1
ATOM 900 O O . PHE A 1 111 ? 4.498 -4.788 -2.163 1.00 83.38 111 PHE A O 1
ATOM 907 N N . HIS A 1 112 ? 3.923 -6.352 -3.695 1.00 78.69 112 HIS A N 1
ATOM 908 C CA . HIS A 1 112 ? 2.614 -6.667 -3.155 1.00 78.69 112 HIS A CA 1
ATOM 909 C C . HIS A 1 112 ? 2.792 -7.126 -1.709 1.00 78.69 112 HIS A C 1
ATOM 911 O O . HIS A 1 112 ? 3.299 -8.220 -1.444 1.00 78.69 112 HIS A O 1
ATOM 917 N N . SER A 1 113 ? 2.428 -6.262 -0.768 1.00 70.38 113 SER A N 1
ATOM 918 C CA . SER A 1 113 ? 2.392 -6.611 0.642 1.00 70.38 113 SER A CA 1
ATOM 919 C C . SER A 1 113 ? 0.976 -7.057 0.977 1.00 70.38 113 SER A C 1
ATOM 921 O O . SER A 1 113 ? 0.006 -6.360 0.694 1.00 70.38 113 SER A O 1
ATOM 923 N N . ASN A 1 114 ? 0.873 -8.230 1.595 1.00 67.94 114 ASN A N 1
ATOM 924 C CA . ASN A 1 114 ? -0.367 -8.746 2.168 1.00 67.94 114 ASN A CA 1
ATOM 925 C C . ASN A 1 114 ? -0.486 -8.413 3.662 1.00 67.94 114 ASN A C 1
ATOM 927 O O . ASN A 1 114 ? -1.215 -9.098 4.386 1.00 67.94 114 ASN A O 1
ATOM 931 N N . ASP A 1 115 ? 0.243 -7.400 4.138 1.00 78.69 115 ASP A N 1
ATOM 932 C CA . ASP A 1 11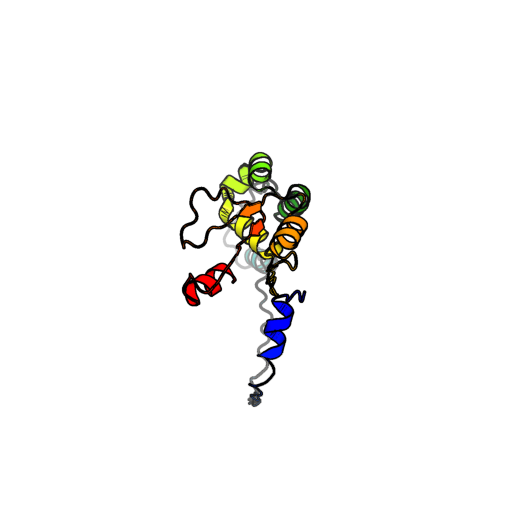5 ? 0.310 -7.067 5.556 1.00 78.69 115 ASP A CA 1
ATOM 933 C C . ASP A 1 115 ? -1.019 -6.473 6.026 1.00 78.69 115 ASP A C 1
ATOM 935 O O . ASP A 1 115 ? -1.290 -5.278 5.930 1.00 78.69 115 ASP A O 1
ATOM 939 N N . ARG A 1 116 ? -1.872 -7.353 6.550 1.00 86.06 116 ARG A N 1
ATOM 940 C CA . ARG A 1 116 ? -3.167 -7.022 7.138 1.00 86.06 116 ARG A CA 1
ATOM 941 C C . ARG A 1 116 ? -3.185 -7.476 8.585 1.00 86.06 116 ARG A C 1
ATOM 943 O O . ARG A 1 116 ? -2.910 -8.638 8.886 1.00 86.06 116 ARG A O 1
ATOM 950 N N . TRP A 1 117 ? -3.524 -6.546 9.469 1.00 88.56 117 TRP A N 1
ATOM 951 C CA . TRP A 1 117 ? -3.477 -6.741 10.912 1.00 88.56 117 TRP A CA 1
ATOM 952 C C . TRP A 1 117 ? -4.882 -6.625 11.487 1.00 88.56 117 TRP A C 1
ATOM 954 O O . TRP A 1 117 ? -5.553 -5.613 11.292 1.00 88.56 117 TRP A O 1
ATOM 964 N N . TRP A 1 118 ? -5.316 -7.649 12.222 1.00 90.56 118 TRP A N 1
ATOM 965 C CA . TRP A 1 118 ? -6.573 -7.610 12.964 1.00 90.56 118 TRP A CA 1
ATOM 966 C C . TRP A 1 118 ? -6.289 -7.479 14.459 1.00 90.56 118 TRP A C 1
ATOM 968 O O . TRP A 1 118 ? -5.877 -8.438 15.114 1.00 90.5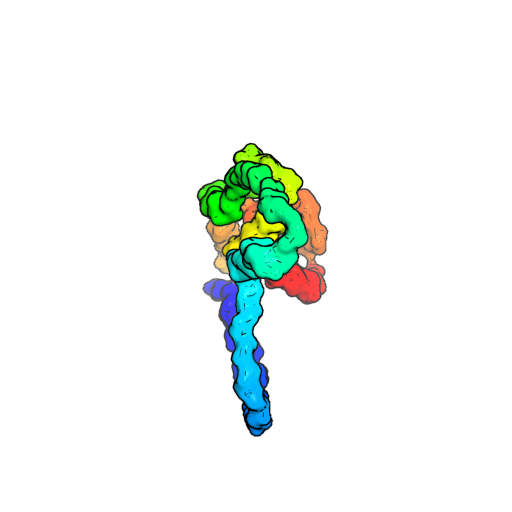6 118 TRP A O 1
ATOM 978 N N . LEU A 1 119 ? -6.484 -6.276 15.003 1.00 90.62 119 LEU A N 1
ATOM 979 C CA . LEU A 1 119 ? -6.307 -6.009 16.430 1.00 90.62 119 LEU A CA 1
ATOM 980 C C . LEU A 1 119 ? -7.646 -6.171 17.150 1.00 90.62 119 LEU A C 1
ATOM 982 O O . LEU A 1 119 ? -8.558 -5.369 16.966 1.00 90.62 119 LEU A O 1
ATOM 986 N N . TYR A 1 120 ? -7.755 -7.172 18.022 1.00 90.56 120 TYR A N 1
ATOM 987 C CA . TYR A 1 120 ? -8.986 -7.459 18.759 1.00 90.56 120 TYR A CA 1
ATOM 988 C C . TYR A 1 120 ? -8.730 -7.644 20.260 1.00 90.56 120 TYR A C 1
ATOM 990 O O . TYR A 1 120 ? -7.620 -7.939 20.710 1.00 90.56 120 TYR A O 1
ATOM 998 N N . GLY A 1 121 ? -9.761 -7.385 21.066 1.00 89.12 121 GLY A N 1
ATOM 999 C CA . GLY A 1 121 ? -9.676 -7.423 22.526 1.00 89.12 121 GLY A CA 1
ATOM 1000 C C . GLY A 1 121 ? -10.616 -6.431 23.219 1.00 89.12 121 GLY A C 1
ATOM 1001 O O . GLY A 1 121 ? -11.269 -5.626 22.547 1.00 89.12 121 GLY A O 1
ATOM 1002 N N . PRO A 1 122 ? -10.674 -6.457 24.562 1.00 89.44 122 PRO A N 1
ATOM 1003 C CA . PRO A 1 122 ? -11.588 -5.630 25.349 1.00 89.44 122 PRO A CA 1
ATOM 1004 C C . PRO A 1 122 ? -11.359 -4.123 25.153 1.00 89.44 122 PRO A C 1
ATOM 1006 O O . PRO A 1 122 ? -10.299 -3.670 24.703 1.00 89.44 122 PRO A O 1
ATOM 1009 N N . THR A 1 123 ? -12.367 -3.317 25.484 1.00 88.31 123 THR A N 1
ATOM 1010 C CA . THR A 1 123 ? -12.261 -1.850 25.474 1.00 88.31 123 THR A CA 1
ATOM 1011 C C . THR A 1 123 ? -11.149 -1.388 26.417 1.00 88.31 123 THR A C 1
ATOM 1013 O O . THR A 1 123 ? -10.926 -1.980 27.469 1.00 88.31 123 THR A O 1
ATOM 1016 N N . GLY A 1 124 ? -10.411 -0.348 26.024 1.00 87.12 124 GLY A N 1
ATOM 1017 C CA . GLY A 1 124 ? -9.308 0.188 26.828 1.00 87.12 124 GLY A CA 1
ATOM 1018 C C . GLY A 1 124 ? -7.995 -0.601 26.749 1.00 87.12 124 GLY A C 1
ATOM 1019 O O . GLY A 1 124 ? -7.006 -0.171 27.330 1.00 87.12 124 GLY A O 1
ATOM 1020 N N . SER A 1 125 ? -7.920 -1.696 25.981 1.00 89.38 125 SER A N 1
ATOM 1021 C CA . SER A 1 125 ? -6.676 -2.470 25.825 1.00 89.38 125 SER A CA 1
ATOM 1022 C C . SER A 1 125 ? -5.620 -1.813 24.922 1.00 89.38 125 SER A C 1
ATOM 1024 O O . SER A 1 125 ? -4.587 -2.422 24.669 1.00 89.38 125 SER A O 1
ATOM 1026 N N . GLY A 1 126 ? -5.872 -0.609 24.394 1.00 90.81 126 GLY A N 1
ATOM 1027 C CA . GLY A 1 126 ? -4.908 0.143 23.582 1.00 90.81 126 GLY A CA 1
ATOM 1028 C C . GLY A 1 126 ? -4.817 -0.246 22.100 1.00 90.81 126 GLY A C 1
ATOM 1029 O O . GLY A 1 126 ? -3.814 0.072 21.475 1.00 90.81 126 GLY A O 1
ATOM 1030 N N . LYS A 1 127 ? -5.836 -0.899 21.519 1.00 92.56 127 L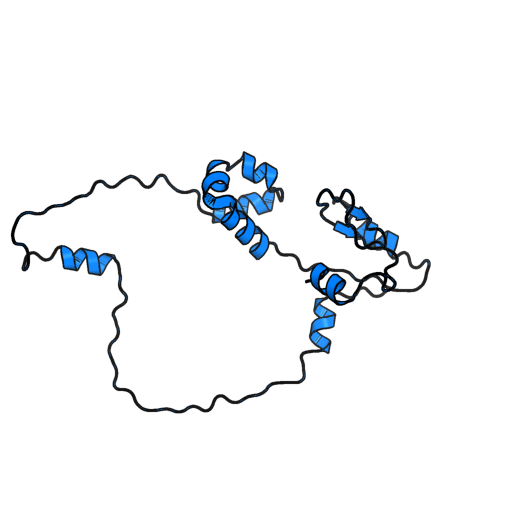YS A N 1
ATOM 1031 C CA . LYS A 1 127 ? -5.838 -1.355 20.108 1.00 92.56 127 LYS A CA 1
ATOM 1032 C C . LYS A 1 127 ? -5.589 -0.220 19.107 1.00 92.56 127 LYS A C 1
ATOM 1034 O O . LYS A 1 127 ? -4.633 -0.296 18.345 1.00 92.56 127 LYS A O 1
ATOM 1039 N N . SER A 1 128 ? -6.370 0.860 19.170 1.00 90.50 128 SER A N 1
ATOM 1040 C CA . SER A 1 128 ? -6.220 2.009 18.262 1.00 90.50 128 SER A CA 1
ATOM 1041 C C . SER A 1 128 ? -4.867 2.706 18.446 1.00 90.50 128 SER A C 1
ATOM 1043 O O . SER A 1 128 ? -4.234 3.111 17.476 1.00 90.50 128 SER A O 1
ATOM 1045 N N . ARG A 1 129 ? -4.356 2.762 19.688 1.00 90.50 129 ARG A N 1
ATOM 1046 C CA . ARG A 1 129 ? -3.001 3.265 19.973 1.00 90.50 129 ARG A CA 1
ATOM 1047 C C . ARG A 1 129 ? -1.930 2.375 19.342 1.00 90.50 129 ARG A C 1
ATOM 1049 O O . ARG A 1 129 ? -0.978 2.896 18.778 1.00 90.50 129 ARG A O 1
ATOM 1056 N N . GLN A 1 130 ? -2.087 1.055 19.413 1.00 92.38 130 GLN A N 1
ATOM 1057 C CA . GLN A 1 130 ? -1.162 0.110 18.795 1.00 92.38 130 GLN A CA 1
ATOM 1058 C C . GLN A 1 130 ? -1.190 0.209 17.264 1.00 92.38 130 GLN A C 1
ATOM 1060 O O . GLN A 1 130 ? -0.123 0.230 16.659 1.00 92.38 130 GLN A O 1
ATOM 1065 N N . ALA A 1 131 ? -2.370 0.335 16.645 1.00 91.75 131 ALA A N 1
ATOM 1066 C CA . ALA A 1 131 ? -2.500 0.577 15.204 1.00 91.75 131 ALA A CA 1
ATOM 1067 C C . ALA A 1 131 ? -1.787 1.873 14.790 1.00 91.75 131 ALA A C 1
ATOM 1069 O O . ALA A 1 131 ? -1.002 1.881 13.845 1.00 91.75 131 ALA A O 1
ATOM 1070 N N . GLN A 1 132 ? -1.982 2.950 15.558 1.00 90.88 132 GLN A N 1
ATOM 1071 C CA . GLN A 1 132 ? -1.272 4.206 15.339 1.00 90.88 132 GLN A CA 1
ATOM 1072 C C . GLN A 1 132 ? 0.245 4.032 15.475 1.00 90.88 132 GLN A C 1
ATOM 1074 O O . GLN A 1 132 ? 0.990 4.601 14.685 1.00 90.88 132 GLN A O 1
ATOM 1079 N N . THR A 1 133 ? 0.713 3.249 16.453 1.00 91.75 133 THR A N 1
ATOM 1080 C CA . THR A 1 133 ? 2.138 2.938 16.622 1.00 91.75 133 THR A CA 1
ATOM 1081 C C . THR A 1 133 ? 2.702 2.134 15.454 1.00 91.75 133 THR A C 1
ATOM 1083 O O . THR A 1 133 ? 3.807 2.429 15.018 1.00 91.75 133 THR A O 1
ATOM 1086 N N . MET A 1 134 ? 1.957 1.170 14.913 1.00 88.50 134 MET A N 1
ATOM 1087 C CA . MET A 1 134 ? 2.375 0.404 13.731 1.00 88.50 134 MET A CA 1
ATOM 1088 C C . MET A 1 134 ? 2.520 1.289 12.487 1.00 88.50 134 MET A C 1
ATOM 1090 O O . MET A 1 134 ? 3.425 1.068 11.693 1.00 88.50 134 MET A O 1
ATOM 1094 N N . ALA A 1 135 ? 1.679 2.314 12.353 1.00 88.62 135 ALA A N 1
ATOM 1095 C CA . ALA A 1 135 ? 1.752 3.275 11.256 1.00 88.62 135 ALA A CA 1
ATOM 1096 C C . ALA A 1 135 ? 2.735 4.441 11.509 1.00 88.62 135 ALA A C 1
ATOM 1098 O O . ALA A 1 135 ? 2.822 5.364 10.697 1.00 88.62 135 ALA A O 1
ATOM 1099 N N . GLN A 1 136 ? 3.469 4.454 12.632 1.00 88.50 136 GLN A N 1
ATOM 1100 C CA . GLN A 1 136 ? 4.424 5.530 12.918 1.00 88.50 136 GLN A CA 1
ATOM 1101 C C . GLN A 1 136 ? 5.522 5.597 11.854 1.00 88.50 136 GLN A C 1
ATOM 1103 O O . GLN A 1 136 ? 6.101 4.586 11.474 1.00 88.50 136 GLN A O 1
ATOM 1108 N N . GLY A 1 137 ? 5.838 6.817 11.414 1.00 84.62 137 GLY A N 1
ATOM 1109 C CA . GLY A 1 137 ? 6.822 7.055 10.353 1.00 84.62 137 GLY A CA 1
ATOM 1110 C C . GLY A 1 137 ? 6.254 6.955 8.936 1.00 84.62 137 GLY A C 1
ATOM 1111 O O . GLY A 1 137 ? 6.975 7.265 7.993 1.00 84.62 137 GLY A O 1
ATOM 1112 N N . HIS A 1 138 ? 4.974 6.604 8.796 1.00 86.75 138 HIS A N 1
ATOM 1113 C CA . HIS A 1 138 ? 4.263 6.506 7.525 1.00 86.75 138 HIS A CA 1
ATOM 1114 C C . HIS A 1 138 ? 3.023 7.405 7.512 1.00 86.75 138 HIS A C 1
ATOM 1116 O O . HIS A 1 138 ? 2.571 7.908 8.547 1.00 86.75 138 HIS A O 1
ATOM 1122 N N . THR A 1 139 ? 2.463 7.619 6.323 1.00 85.31 139 THR A N 1
ATOM 1123 C CA . THR A 1 139 ? 1.153 8.264 6.185 1.00 85.31 139 THR A CA 1
ATOM 1124 C C . THR A 1 139 ? 0.047 7.273 6.547 1.00 85.31 139 THR A C 1
ATOM 1126 O O . THR A 1 139 ? 0.104 6.104 6.166 1.00 85.31 139 THR A O 1
ATOM 1129 N N . ALA A 1 140 ? -0.951 7.728 7.308 1.00 90.25 140 ALA A N 1
ATOM 1130 C CA . ALA A 1 140 ? -2.043 6.882 7.774 1.00 90.25 140 ALA A CA 1
ATOM 1131 C C . ALA A 1 140 ? -3.400 7.556 7.558 1.00 90.25 140 ALA A C 1
ATOM 1133 O O . ALA A 1 140 ? -3.632 8.663 8.048 1.00 90.25 140 ALA A O 1
ATOM 1134 N N . TYR A 1 141 ? -4.303 6.849 6.886 1.00 90.69 141 TYR A N 1
ATOM 1135 C CA . TYR A 1 141 ? -5.692 7.241 6.700 1.00 90.69 141 TYR A CA 1
ATOM 1136 C C . TYR A 1 141 ? -6.586 6.551 7.727 1.00 90.69 141 TYR A C 1
ATOM 1138 O O . TYR A 1 141 ? -6.611 5.322 7.824 1.00 90.69 141 TYR A O 1
ATOM 1146 N N . TRP A 1 142 ? -7.352 7.340 8.477 1.00 91.56 142 TRP A N 1
ATOM 1147 C CA . TRP A 1 142 ? -8.349 6.823 9.411 1.00 91.56 142 TRP A CA 1
ATOM 1148 C C . TRP A 1 142 ? -9.682 6.663 8.695 1.00 91.56 142 TRP A C 1
ATOM 1150 O O . TRP A 1 142 ? -10.388 7.636 8.423 1.00 91.56 142 TRP A O 1
ATOM 1160 N N . LYS A 1 143 ? -10.023 5.414 8.389 1.00 89.88 143 LYS A N 1
ATOM 1161 C CA . LYS A 1 143 ? -11.237 5.069 7.664 1.00 89.88 143 LYS A CA 1
ATOM 1162 C C . LYS A 1 143 ? -12.428 5.067 8.620 1.00 89.88 143 LYS A C 1
ATOM 1164 O O . LYS A 1 143 ? -12.453 4.339 9.609 1.00 89.88 143 LYS A O 1
ATOM 1169 N N . ASN A 1 144 ? -13.440 5.865 8.291 1.00 86.25 144 ASN A N 1
ATOM 1170 C CA . ASN A 1 144 ? -14.731 5.845 8.977 1.00 86.25 144 ASN A CA 1
ATOM 1171 C C . ASN A 1 144 ? -15.545 4.585 8.617 1.00 86.25 144 ASN A C 1
ATOM 1173 O O . ASN A 1 144 ? -15.247 3.876 7.655 1.00 86.25 144 ASN A O 1
ATOM 1177 N N . SER A 1 145 ? -16.631 4.335 9.348 1.00 84.19 145 SER A N 1
ATOM 1178 C CA . SER A 1 145 ? -17.446 3.121 9.194 1.00 84.19 145 SER A CA 1
ATOM 1179 C C . SER A 1 145 ? -18.291 3.052 7.911 1.00 84.19 145 SER A C 1
ATOM 1181 O O . SER A 1 145 ? -18.976 2.056 7.692 1.00 84.19 145 SER A O 1
ATOM 1183 N N . THR A 1 146 ? -18.299 4.085 7.064 1.00 85.94 146 THR A N 1
ATOM 1184 C CA . THR A 1 146 ? -19.061 4.077 5.800 1.00 85.94 146 THR A CA 1
ATOM 1185 C C . THR A 1 146 ? -18.334 3.256 4.732 1.00 85.94 146 THR A C 1
ATOM 1187 O O . THR A 1 146 ? -17.160 2.943 4.885 1.00 85.94 146 THR A O 1
ATOM 1190 N N . GLU A 1 147 ? -18.986 2.905 3.627 1.00 82.19 147 GLU A N 1
ATOM 1191 C CA . GLU A 1 147 ? -18.322 2.207 2.506 1.00 82.19 147 GLU A CA 1
ATOM 1192 C C . GLU A 1 147 ? -17.496 3.162 1.616 1.00 82.19 147 GLU A C 1
ATOM 1194 O O . GLU A 1 147 ? -16.722 2.726 0.765 1.00 82.19 147 GLU A O 1
ATOM 1199 N N . TRP A 1 148 ? -17.634 4.474 1.825 1.00 88.44 148 TRP A N 1
ATOM 1200 C CA . TRP A 1 148 ? -17.045 5.512 0.980 1.00 88.44 148 TRP A CA 1
ATOM 1201 C C . TRP A 1 148 ? -15.627 5.891 1.420 1.00 88.44 148 TRP A C 1
ATOM 1203 O O . TRP A 1 148 ? -15.330 5.961 2.614 1.00 88.44 148 TRP A O 1
ATOM 1213 N N . TRP A 1 149 ? -14.758 6.162 0.445 1.00 89.50 149 TRP A N 1
ATOM 1214 C CA . TRP A 1 149 ? -13.357 6.564 0.630 1.00 89.50 149 TRP A CA 1
ATOM 1215 C C . TRP A 1 149 ? -13.178 8.049 0.331 1.00 89.50 149 TRP A C 1
ATOM 1217 O O . TRP A 1 149 ? -12.426 8.446 -0.563 1.00 89.50 149 TRP A O 1
ATOM 1227 N N . ASP A 1 150 ? -13.935 8.873 1.049 1.00 84.94 150 ASP A N 1
ATOM 1228 C CA . ASP A 1 150 ? -13.935 10.310 0.818 1.00 84.94 150 ASP A CA 1
ATOM 1229 C C . ASP A 1 150 ? -12.552 10.882 1.127 1.00 84.94 150 ASP A C 1
ATOM 1231 O O . ASP A 1 150 ? -12.013 10.703 2.224 1.00 84.94 150 ASP A O 1
ATOM 1235 N N . HIS A 1 151 ? -11.986 11.571 0.134 1.00 85.81 151 HIS A N 1
ATOM 1236 C CA . HIS A 1 151 ? -10.679 12.215 0.223 1.00 85.81 151 HIS A CA 1
ATOM 1237 C C . HIS A 1 151 ? -9.546 11.271 0.648 1.00 85.81 151 HIS A C 1
ATOM 1239 O O . HIS A 1 151 ? -8.719 11.685 1.447 1.00 85.81 151 HIS A O 1
ATOM 1245 N N . TYR A 1 152 ? -9.493 10.032 0.147 1.00 87.44 152 TYR A N 1
ATOM 1246 C CA . TYR A 1 152 ? -8.344 9.142 0.362 1.00 87.44 152 TYR A CA 1
ATOM 1247 C C . TYR A 1 152 ? -7.199 9.477 -0.622 1.00 87.44 152 TYR A C 1
ATOM 1249 O O . TYR A 1 152 ? -7.305 9.125 -1.802 1.00 87.44 152 TYR A O 1
ATOM 1257 N N . PRO A 1 153 ? -6.114 10.167 -0.203 1.00 79.50 153 PRO A N 1
ATOM 1258 C CA . PRO A 1 153 ? -4.982 10.526 -1.059 1.00 79.50 153 PRO A CA 1
ATOM 1259 C C . PRO A 1 153 ? -3.964 9.394 -1.260 1.00 79.50 153 PRO A C 1
ATOM 1261 O O . PRO A 1 153 ? -2.843 9.681 -1.672 1.00 79.50 153 PRO A O 1
ATOM 1264 N N . GLN A 1 154 ? -4.338 8.132 -1.021 1.00 83.50 154 GLN A N 1
ATOM 1265 C CA . GLN A 1 154 ? -3.456 6.965 -1.159 1.00 83.50 154 GLN A CA 1
ATOM 1266 C C . GLN A 1 154 ? -2.366 6.886 -0.078 1.00 83.50 154 GLN A C 1
ATOM 1268 O O . GLN A 1 154 ? -1.204 6.609 -0.372 1.00 83.50 154 GLN A O 1
ATOM 1273 N N . GLU A 1 155 ? -2.728 7.120 1.185 1.00 86.25 155 GLU A N 1
ATOM 1274 C CA . GLU A 1 155 ? -1.832 6.892 2.319 1.00 86.25 155 GLU A CA 1
ATOM 1275 C C . GLU A 1 155 ? -1.375 5.434 2.406 1.00 86.25 155 GLU A C 1
ATOM 1277 O O . GLU A 1 155 ? -2.114 4.506 2.069 1.00 86.25 155 GLU A O 1
ATOM 1282 N N . GLU A 1 156 ? -0.164 5.247 2.927 1.00 84.31 156 GLU A N 1
ATOM 1283 C CA . GLU A 1 156 ? 0.501 3.945 3.028 1.00 84.31 156 GLU A CA 1
ATOM 1284 C C . GLU A 1 156 ? -0.221 2.973 3.964 1.00 84.31 156 GLU A C 1
ATOM 1286 O O . GLU A 1 156 ? -0.275 1.776 3.691 1.00 84.31 156 GLU A O 1
ATOM 1291 N N . TYR A 1 157 ? -0.785 3.485 5.060 1.00 89.00 157 TYR A N 1
ATOM 1292 C CA . TYR A 1 157 ? -1.571 2.702 6.005 1.00 89.00 157 TYR A CA 1
ATOM 1293 C C . TYR A 1 157 ? -3.023 3.154 5.996 1.00 89.00 157 TYR A C 1
ATOM 1295 O O . TYR A 1 157 ? -3.325 4.342 6.093 1.00 89.00 157 TYR A O 1
ATOM 1303 N N . VAL A 1 158 ? -3.935 2.187 5.987 1.00 91.88 158 VAL A N 1
ATOM 1304 C CA . VAL A 1 158 ? -5.347 2.421 6.287 1.00 91.88 158 VAL A CA 1
ATOM 1305 C C . VAL A 1 158 ? -5.657 1.794 7.636 1.00 91.88 158 VAL A C 1
ATOM 1307 O O . VAL A 1 158 ? -5.483 0.592 7.829 1.00 91.88 158 VAL A O 1
ATOM 1310 N N . ILE A 1 159 ? -6.154 2.607 8.563 1.00 92.88 159 ILE A N 1
ATOM 1311 C CA . ILE A 1 159 ? -6.630 2.155 9.867 1.00 92.88 159 ILE A CA 1
ATOM 1312 C C . ILE A 1 159 ? -8.154 2.173 9.838 1.00 92.88 159 ILE A C 1
ATOM 1314 O O . ILE A 1 159 ? -8.770 3.231 9.716 1.00 92.88 159 ILE A O 1
ATOM 1318 N N . ILE A 1 160 ? -8.755 0.991 9.954 1.00 91.94 160 ILE A N 1
ATOM 1319 C CA . ILE A 1 160 ? -10.200 0.819 10.111 1.00 91.94 160 ILE A CA 1
ATOM 1320 C C . ILE A 1 160 ? -10.452 0.598 11.599 1.00 91.94 160 ILE A C 1
ATOM 1322 O O . ILE A 1 160 ? -10.116 -0.464 12.126 1.00 91.94 160 ILE A O 1
ATOM 1326 N N . ASP A 1 161 ? -10.999 1.604 12.278 1.00 88.56 161 ASP A N 1
ATOM 1327 C CA . ASP A 1 161 ? -11.326 1.499 13.703 1.00 88.56 161 ASP A CA 1
ATOM 1328 C C . ASP A 1 161 ? -12.792 1.093 13.909 1.00 88.56 161 ASP A C 1
ATOM 1330 O O . ASP A 1 161 ? -13.656 1.374 13.074 1.00 88.56 161 ASP A O 1
ATOM 1334 N N . ASP A 1 162 ? -13.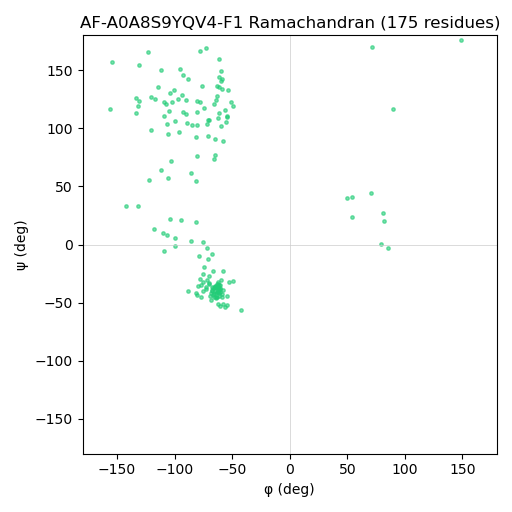058 0.408 15.022 1.00 84.94 162 ASP A N 1
ATOM 1335 C CA . ASP A 1 162 ? -14.394 -0.035 15.444 1.00 84.94 162 ASP A CA 1
ATOM 1336 C C . ASP A 1 162 ? -15.215 -0.772 14.360 1.00 84.94 162 ASP A C 1
ATOM 1338 O O . ASP A 1 162 ? -16.434 -0.599 14.243 1.00 84.94 162 ASP A O 1
ATOM 1342 N N . TYR A 1 163 ? -14.582 -1.640 13.559 1.00 86.50 163 TYR A N 1
ATOM 1343 C CA . TYR A 1 163 ? -15.330 -2.497 12.635 1.00 86.50 163 TYR A CA 1
ATOM 1344 C C . TYR A 1 163 ? -16.201 -3.507 13.402 1.00 86.50 163 TYR A C 1
ATOM 1346 O O . TYR A 1 163 ? -15.711 -4.355 14.148 1.00 86.50 163 TYR A O 1
ATOM 1354 N N . ALA A 1 164 ? -17.507 -3.438 13.167 1.00 84.94 164 ALA A N 1
ATOM 1355 C CA . ALA A 1 164 ? -18.552 -4.241 13.791 1.00 84.94 164 ALA A CA 1
ATOM 1356 C C . ALA A 1 164 ? -19.521 -4.819 12.740 1.00 84.94 164 ALA A C 1
ATOM 1358 O O . ALA A 1 164 ? -20.716 -4.955 12.993 1.00 84.94 164 ALA A O 1
ATOM 1359 N N . GLY A 1 165 ? -19.018 -5.130 11.539 1.00 86.38 165 GLY A N 1
ATOM 1360 C CA . GLY A 1 165 ? -19.830 -5.693 10.455 1.00 86.38 165 GLY A CA 1
ATOM 1361 C C . GLY A 1 165 ? -20.628 -4.653 9.669 1.00 86.38 165 GLY A C 1
ATOM 1362 O O . GLY A 1 165 ? -21.673 -4.979 9.115 1.00 86.38 165 GLY A O 1
ATOM 1363 N N . GLN A 1 166 ? -20.158 -3.402 9.619 1.00 86.62 166 GLN A N 1
ATOM 1364 C CA . GLN A 1 166 ? -20.840 -2.333 8.881 1.00 86.62 166 GLN A CA 1
ATOM 1365 C C . GLN A 1 166 ? -20.837 -2.562 7.364 1.00 86.62 166 GLN A C 1
ATOM 1367 O O . GLN A 1 166 ? -21.696 -2.021 6.673 1.00 86.62 166 GLN A O 1
ATOM 1372 N N . TRP A 1 167 ? -19.888 -3.349 6.846 1.00 89.50 167 TRP A N 1
ATOM 1373 C CA . TRP A 1 167 ? -19.763 -3.655 5.419 1.00 89.50 167 TRP A CA 1
ATOM 1374 C C . TRP A 1 167 ? -20.077 -5.111 5.137 1.00 89.50 167 TRP A C 1
ATOM 1376 O O . TRP A 1 167 ? -19.794 -5.993 5.954 1.00 89.50 16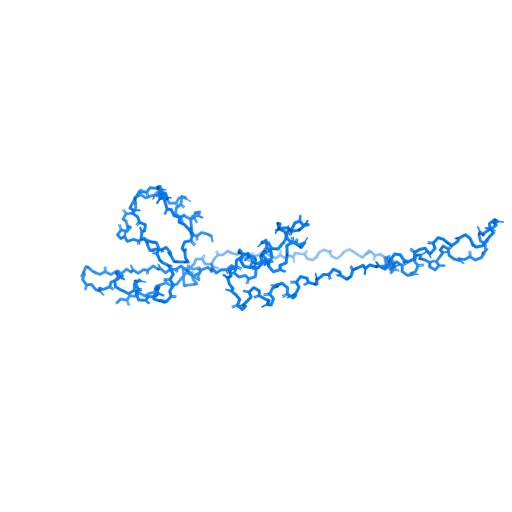7 TRP A O 1
ATOM 1386 N N . ARG A 1 168 ? -20.594 -5.366 3.935 1.00 90.31 168 ARG A N 1
ATOM 1387 C CA . ARG A 1 168 ? -20.836 -6.729 3.466 1.00 90.31 168 ARG A CA 1
ATOM 1388 C C . ARG A 1 168 ? -19.520 -7.512 3.391 1.00 90.31 168 ARG A C 1
ATOM 1390 O O . ARG A 1 168 ? -18.468 -6.966 3.052 1.00 90.31 168 ARG A O 1
ATOM 1397 N N . ILE A 1 169 ? -19.582 -8.804 3.711 1.00 89.25 169 ILE A N 1
ATOM 1398 C CA . ILE A 1 169 ? -18.390 -9.659 3.793 1.00 89.25 169 ILE A CA 1
ATOM 1399 C C . ILE A 1 169 ? -17.660 -9.779 2.451 1.00 89.25 169 ILE A C 1
ATOM 1401 O O . ILE A 1 169 ? -16.439 -9.823 2.429 1.00 89.25 169 ILE A O 1
ATOM 1405 N N . ASP A 1 170 ? -18.382 -9.771 1.332 1.00 91.44 170 ASP A N 1
ATOM 1406 C CA . ASP A 1 170 ? -17.818 -9.781 -0.020 1.00 91.44 170 ASP A CA 1
ATOM 1407 C C . ASP A 1 170 ? -16.989 -8.525 -0.309 1.00 91.44 170 ASP A C 1
ATOM 1409 O O . ASP A 1 170 ? -15.895 -8.628 -0.860 1.00 91.44 170 ASP A O 1
ATOM 1413 N N . PHE A 1 171 ? -17.458 -7.355 0.132 1.00 89.19 171 PHE A N 1
ATOM 1414 C CA . PHE A 1 171 ? -16.686 -6.118 0.029 1.00 89.19 171 PHE A CA 1
ATOM 1415 C C . PHE A 1 171 ? -15.430 -6.163 0.902 1.00 89.19 171 PHE A C 1
ATOM 1417 O O . PHE A 1 171 ? -14.348 -5.815 0.437 1.00 89.19 171 PHE A O 1
ATOM 1424 N N . LEU A 1 172 ? -15.556 -6.625 2.152 1.00 87.38 172 LEU A N 1
ATOM 1425 C CA . LEU A 1 172 ? -14.406 -6.746 3.047 1.00 87.38 172 LEU A CA 1
ATOM 1426 C C . LEU A 1 172 ? -13.362 -7.715 2.482 1.00 87.38 172 LEU A C 1
ATOM 1428 O O . LEU A 1 172 ? -12.175 -7.420 2.529 1.00 87.38 172 LEU A O 1
ATOM 1432 N N . LEU A 1 173 ? -13.795 -8.845 1.920 1.00 88.50 173 LEU A N 1
ATOM 1433 C CA . LEU A 1 173 ? -12.901 -9.797 1.270 1.00 88.50 173 LEU A CA 1
ATOM 1434 C C . LEU A 1 173 ? -12.186 -9.163 0.081 1.00 88.50 173 LEU A C 1
ATOM 1436 O O . LEU A 1 173 ? -10.983 -9.319 -0.013 1.00 88.50 173 LEU A O 1
ATOM 1440 N N . GLN A 1 174 ? -12.884 -8.407 -0.769 1.00 86.94 174 GLN A N 1
ATOM 1441 C CA . GLN A 1 174 ? -12.260 -7.713 -1.898 1.00 86.94 174 GLN A CA 1
ATOM 1442 C C . GLN A 1 174 ? -11.273 -6.623 -1.453 1.00 86.94 174 GLN A C 1
ATOM 1444 O O . GLN A 1 174 ? -10.260 -6.409 -2.108 1.00 86.94 174 GLN A O 1
ATOM 1449 N N . LEU A 1 175 ? -11.564 -5.924 -0.354 1.00 85.44 175 LEU A N 1
ATOM 1450 C CA . LEU A 1 175 ? -10.662 -4.922 0.214 1.00 85.44 175 LEU A CA 1
ATOM 1451 C C . LEU A 1 175 ? -9.414 -5.563 0.843 1.00 85.44 175 LEU A C 1
ATOM 1453 O O . LEU A 1 175 ? -8.335 -4.974 0.847 1.00 85.44 175 LEU A O 1
ATOM 1457 N N . LEU A 1 176 ? -9.582 -6.757 1.413 1.00 84.06 176 LEU A N 1
ATOM 1458 C CA . LEU A 1 176 ? -8.549 -7.524 2.099 1.00 84.06 176 LEU A CA 1
ATOM 1459 C C . LEU A 1 176 ? -8.016 -8.696 1.259 1.00 84.06 176 LEU A C 1
ATOM 1461 O O . LEU A 1 176 ? -7.468 -9.641 1.840 1.00 84.06 176 LEU A O 1
ATOM 1465 N N . ASP A 1 177 ? -8.148 -8.677 -0.065 1.00 80.94 177 ASP A N 1
ATOM 1466 C CA . ASP A 1 177 ? -7.434 -9.605 -0.947 1.00 80.94 177 ASP A CA 1
ATOM 1467 C C . ASP A 1 177 ? -6.327 -8.850 -1.659 1.00 80.94 177 ASP A C 1
ATOM 1469 O O . ASP A 1 177 ? -5.179 -9.125 -1.242 1.00 80.94 177 ASP A O 1
#

Sequence (177 aa):
MEICNKHELQHAFQLEKVSKAVVNNQQDIPELTSNSQKNPETAKRDCRKNDSRVEGPWINITKTKKTGSTPMRSIIEKYKEIRDLSKLAEEYPEVFARSYNNVLRTIDTIFHSNDRWWLYGPTGSGKSRQAQTMAQGHTAYWKNSTEWWDHYPQEEYVIIDDYAGQWRIDFLLQLLD

Secondary structure (DSSP, 8-state):
-EEEEHHHHHHTTSSS-----------------------HHHHHHHTT-GGG-SS-------------PPPHHHHHHHHHHH--HHHHHHH-HHHHHHHHHHHHHHHHHHH-----EEEE-STTS-HHHHHHHHTTTS-EEEE-SSS--TT----SEEEE-S-SS-S-HHHHHHHT-

Organism: NCBI:txid59628